Protein 4RSX (pdb70)

Organism: Pseudomonas syringae pv. tomato (strain ATCC BAA-871 / DC3000) (NCBI:txid223283)

Solvent-accessible surface area: 12749 Å² total; per-residue (Å²): 194,152,42,16,101,80,5,16,96,37,0,41,92,1,0,82,82,0,67,91,81,206,113,36,52,128,91,46,1,53,105,26,11,102,133,59,9,29,134,36,160,45,5,59,108,150,58,14,76,95,1,5,109,5,0,49,54,31,38,57,112,142,38,5,46,3,54,2,56,25,128,75,14,63,158,77,162,138,9,141,77,6,80,110,23,22,82,112,25,128,49,5,71,135,78,42,0,84,0,21,6,130,138,167,48,184,90,53,146,59,10,0,31,0,10,1,23,4,77,4,88,60,0,13,68,0,1,115,8,0,4,64,1,0,34,147,45,81,24,0,7,14,0,31,0,8,0,0,20,12,1,7,61,53,19,39,8,0,6,0,23,0,32,24,72,39,51,68,0,81,135,4,0,103,72,0,32,133,52,13,62,7,52,122,115,2,1,34,116,45,44,3,27,0,11,16,56,38,47,82,3,4,2,0,1,9,13,12,151,42,25,130,125,29,21,5,26,4,2,0,29,3,0,14,35,0,50,170,60,122,86,71,96,15,85,35,36,0,59,87,0,0,46,77,52,26,4,35,34,84,7,0,0,34,59,65,170

Sequence (257 aa):
KQAAQSTFNSFHEWAKQAEAMRNPSRMDIYKIYKQDAPHSHPMSDEQQEEFLHTLKALNGKNGIEVRTQDHDSVRNKKDRNLDKYIAESPDAKRFFYRIIPKHERREDKNQGRLTIGVQPQYATQLTRAMATLIGKESAITHGKVIGPACHGQMTDSAVLYINGDVAKAEKLGEKLKQMSGIPLDAFVEHTPLSMQSLSKGLSYAESILGDTRGHGMSRAEVISDALRMDGMPFLARLKLSLSANGYDPDNPALRNT

Nearest PDB structures (foldseek):
  4rsx-assembly1_A  TM=1.004E+00  e=9.692E-52  Pseudomonas syringae pv. tomato str. DC3000
  4rsw-assembly1_B  TM=9.414E-01  e=5.554E-31  Pseudomonas syringae pv. syringae
  9dk1-assembly1_B  TM=7.390E-01  e=5.941E-07  Streptomyces rochei
  9dk3-assembly1_B  TM=6.489E-01  e=3.187E-07  Streptomyces rochei
  9dk2-assembly1_B  TM=6.293E-01  e=2.901E-06  Streptomyces rochei

InterPro domains:
  IPR040871 HopA1 effector protein [PF17914] (210-376)

Radius of gyration: 18.52 Å; Cα contacts (8 Å, |Δi|>4): 468; chains: 1; bounding box: 45×54×36 Å

Structure (mmCIF, N/CA/C/O backbone):
data_4RSX
#
_entry.id   4RSX
#
_cell.length_a   79.769
_cell.length_b   79.769
_cell.length_c   96.472
_cell.angle_alpha   90.000
_cell.angle_beta   90.000
_cell.angle_gamma   120.000
#
_symmetry.space_group_name_H-M   'P 65'
#
loop_
_entity.id
_entity.type
_entity.pdbx_description
1 polymer 'Type III effector HopA1'
2 water water
#
loop_
_atom_site.group_PDB
_atom_site.id
_atom_site.type_symbol
_atom_site.label_atom_id
_atom_site.label_alt_id
_atom_site.label_comp_id
_atom_site.label_asym_id
_atom_site.label_entity_id
_atom_site.label_seq_id
_atom_site.pdbx_PDB_ins_code
_atom_site.Cartn_x
_atom_site.Cartn_y
_atom_site.Cartn_z
_atom_site.occupancy
_atom_site.B_iso_or_equiv
_atom_site.auth_seq_id
_atom_site.auth_comp_id
_atom_site.auth_asym_id
_atom_site.auth_atom_id
_atom_site.pdbx_PDB_model_num
ATOM 1 N N . LYS A 1 1 ? 6.969 70.529 1.977 1.00 24.69 123 LYS A N 1
ATOM 2 C CA . LYS A 1 1 ? 7.598 71.691 2.618 1.00 34.51 123 LYS A CA 1
ATOM 3 C C . LYS A 1 1 ? 7.777 71.504 4.127 1.00 32.73 123 LYS A C 1
ATOM 4 O O . LYS A 1 1 ? 8.909 71.470 4.632 1.00 29.61 123 LYS A O 1
ATOM 10 N N . GLN A 1 2 ? 6.663 71.393 4.845 1.00 24.17 124 GLN A N 1
ATOM 11 C CA . GLN A 1 2 ? 6.719 70.960 6.233 1.00 21.98 124 GLN A CA 1
ATOM 12 C C . GLN A 1 2 ? 7.335 69.552 6.285 1.00 22.85 124 GLN A C 1
ATOM 13 O O . GLN A 1 2 ? 8.187 69.260 7.136 1.00 21.73 124 GLN A O 1
ATOM 19 N N . ALA A 1 3 ? 6.928 68.701 5.344 1.00 19.11 125 ALA A N 1
ATOM 20 C CA . ALA A 1 3 ? 7.506 67.367 5.204 1.00 20.54 125 ALA A CA 1
ATOM 21 C C . ALA A 1 3 ? 9.031 67.455 5.023 1.00 19.83 125 ALA A C 1
ATOM 22 O O . ALA A 1 3 ? 9.795 66.774 5.714 1.00 15.53 125 ALA A O 1
ATOM 24 N N . ALA A 1 4 ? 9.453 68.334 4.119 1.00 18.52 126 ALA A N 1
ATOM 25 C CA . ALA A 1 4 ? 10.866 68.558 3.852 1.00 22.20 126 ALA A CA 1
ATOM 26 C C . ALA A 1 4 ? 11.637 68.971 5.114 1.00 20.92 126 ALA A C 1
ATOM 27 O O . ALA A 1 4 ? 12.761 68.494 5.348 1.00 17.77 126 ALA A O 1
ATOM 29 N N . GLN A 1 5 ? 11.033 69.845 5.925 1.00 25.98 127 GLN A N 1
ATOM 30 C CA . GLN A 1 5 ? 11.693 70.383 7.128 1.00 24.32 127 GLN A CA 1
ATOM 31 C C . GLN A 1 5 ? 11.991 69.305 8.160 1.00 19.30 127 GLN A C 1
ATOM 32 O O . GLN A 1 5 ? 13.095 69.224 8.690 1.00 21.79 127 GLN A O 1
ATOM 38 N N . SER A 1 6 ? 10.996 68.479 8.449 1.00 17.28 128 SER A N 1
ATOM 39 C CA . SER A 1 6 ? 11.161 67.408 9.417 1.00 17.09 128 SER A CA 1
ATOM 40 C C . SER A 1 6 ? 12.226 66.422 8.926 1.00 18.46 128 SER A C 1
ATOM 41 O O . SER A 1 6 ? 13.078 65.957 9.688 1.00 20.48 128 SER A O 1
ATOM 44 N N . THR A 1 7 ? 12.181 66.126 7.635 1.00 17.73 129 THR A N 1
ATOM 45 C CA . THR A 1 7 ? 13.134 65.211 7.025 1.00 20.60 129 THR A CA 1
ATOM 46 C C . THR A 1 7 ? 14.572 65.756 7.074 1.00 17.27 129 THR A C 1
ATOM 47 O O . THR A 1 7 ? 15.498 65.043 7.437 1.00 14.61 129 THR A O 1
ATOM 51 N N . PHE A 1 8 ? 14.754 67.020 6.709 1.00 15.59 130 PHE A N 1
ATOM 52 C CA . PHE A 1 8 ? 16.079 67.597 6.750 1.00 13.85 130 PHE A CA 1
ATOM 53 C C . PHE A 1 8 ? 16.616 67.648 8.179 1.00 16.13 130 PHE A C 1
ATOM 54 O O . PHE A 1 8 ? 17.808 67.375 8.416 1.00 15.57 130 PHE A O 1
ATOM 62 N N . ASN A 1 9 ? 15.758 68.013 9.129 1.00 14.35 131 ASN A N 1
ATOM 63 C CA . ASN A 1 9 ? 16.187 68.100 10.530 1.00 18.10 131 ASN A CA 1
ATOM 64 C C . ASN A 1 9 ? 16.691 66.775 11.116 1.00 17.23 131 ASN A C 1
ATOM 65 O O . ASN A 1 9 ? 17.603 66.773 11.946 1.00 17.99 131 ASN A O 1
ATOM 70 N N . SER A 1 10 ? 16.106 65.649 10.710 1.00 16.55 132 SER A N 1
ATOM 71 C CA . SER A 1 10 ? 16.604 64.349 11.207 1.00 20.31 132 SER A CA 1
ATOM 72 C C . SER A 1 10 ? 17.929 64.003 10.525 1.00 17.33 132 SER A C 1
ATOM 73 O O . SER A 1 10 ? 18.805 63.388 11.124 1.00 20.25 132 SER A O 1
ATOM 76 N N . PHE A 1 11 ? 18.065 64.411 9.267 1.00 13.53 133 PHE A N 1
ATOM 77 C CA . PHE A 1 11 ? 19.323 64.287 8.540 1.00 12.80 133 PHE A CA 1
ATOM 78 C C . PHE A 1 11 ? 20.399 65.153 9.191 1.00 14.17 133 PHE A C 1
ATOM 79 O O . PHE A 1 11 ? 21.533 64.708 9.401 1.00 14.82 133 PHE A O 1
ATOM 87 N N . HIS A 1 12 ? 20.047 66.390 9.520 1.00 13.32 134 HIS A N 1
ATOM 88 C CA . HIS A 1 12 ? 21.007 67.289 10.155 1.00 17.69 134 HIS A CA 1
ATOM 89 C C . HIS A 1 12 ? 21.474 66.781 11.530 1.00 16.10 134 HIS A C 1
ATOM 90 O O . HIS A 1 12 ? 22.664 66.830 11.847 1.00 15.69 134 HIS A O 1
ATOM 97 N N . GLU A 1 13 ? 20.543 66.284 12.339 1.00 16.53 135 GLU A N 1
ATOM 98 C CA . GLU A 1 13 ? 20.906 65.673 13.628 1.00 18.94 135 GLU A CA 1
ATOM 99 C C . GLU A 1 13 ? 21.934 64.539 13.481 1.00 22.18 135 GLU A C 1
ATOM 100 O O . GLU A 1 13 ? 22.951 64.504 14.188 1.00 18.56 135 GLU A O 1
ATOM 106 N N . TRP A 1 14 ? 21.644 63.617 12.557 1.00 15.95 136 TRP A N 1
ATOM 107 C CA . TRP A 1 14 ? 22.534 62.512 12.205 1.00 14.06 136 TRP A CA 1
ATOM 108 C C . TRP A 1 14 ? 23.927 63.070 11.908 1.00 16.48 136 TRP A C 1
ATOM 109 O O . TRP A 1 14 ? 24.942 62.585 12.438 1.00 14.22 136 TRP A O 1
ATOM 120 N N . ALA A 1 15 ? 23.948 64.097 11.057 1.00 13.58 137 ALA A N 1
ATOM 121 C CA . ALA A 1 15 ? 25.176 64.737 10.614 1.00 12.63 137 ALA A CA 1
ATOM 122 C C . ALA A 1 15 ? 25.942 65.369 11.783 1.00 15.07 137 ALA A C 1
ATOM 123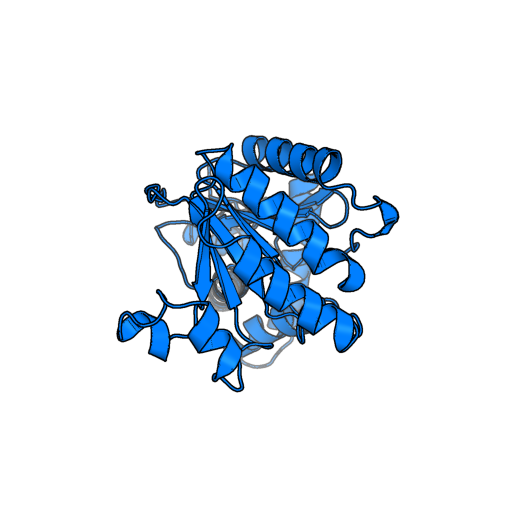 O O . ALA A 1 15 ? 27.175 65.333 11.803 1.00 13.79 137 ALA A O 1
ATOM 125 N N . LYS A 1 16 ? 25.222 65.944 12.746 1.00 14.96 138 LYS A N 1
ATOM 126 C CA . LYS A 1 16 ? 25.874 66.543 13.921 1.00 21.57 138 LYS A CA 1
ATOM 127 C C . LYS A 1 16 ? 26.523 65.479 14.799 1.00 18.77 138 LYS A C 1
ATOM 128 O O . LYS A 1 16 ? 27.627 65.673 15.315 1.00 20.96 138 LYS A O 1
ATOM 134 N N . GLN A 1 17 ? 25.849 64.344 14.950 1.00 21.06 139 GLN A N 1
ATOM 135 C CA . GLN A 1 17 ? 26.440 63.228 15.690 1.00 24.79 139 GLN A CA 1
ATOM 136 C C . GLN A 1 17 ? 27.682 62.692 14.979 1.00 23.06 139 GLN A C 1
ATOM 137 O O . GLN A 1 17 ? 28.650 62.310 15.633 1.00 23.91 139 GLN A O 1
ATOM 143 N N . ALA A 1 18 ? 27.660 62.664 13.644 1.00 22.22 140 ALA A N 1
ATOM 144 C CA . ALA A 1 18 ? 28.851 62.257 12.896 1.00 24.98 140 ALA A CA 1
ATOM 145 C C . ALA A 1 18 ? 29.955 63.272 13.127 1.00 23.70 140 ALA A C 1
ATOM 146 O O . ALA A 1 18 ? 31.124 62.916 13.284 1.00 28.44 140 ALA A O 1
ATOM 148 N N . GLU A 1 19 ? 29.572 64.544 13.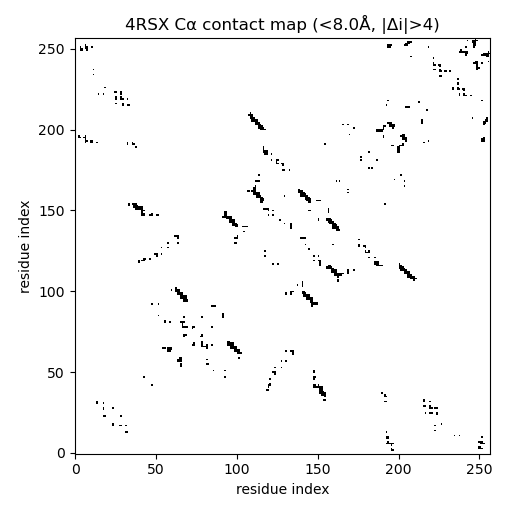133 1.00 20.34 141 GLU A N 1
ATOM 149 C CA . GLU A 1 19 ? 30.532 65.634 13.235 1.00 23.51 141 GLU A CA 1
ATOM 150 C C . GLU A 1 19 ? 31.188 65.639 14.606 1.00 24.99 141 GLU A C 1
ATOM 151 O O . GLU A 1 19 ? 32.314 66.096 14.753 1.00 24.75 141 GLU A O 1
ATOM 157 N N . ALA A 1 20 ? 30.484 65.119 15.607 1.00 20.68 142 ALA A N 1
ATOM 158 C CA . ALA A 1 20 ? 31.024 65.071 16.966 1.00 27.06 142 ALA A CA 1
ATOM 159 C C . ALA A 1 20 ? 32.090 63.984 17.134 1.00 25.15 142 ALA A C 1
ATOM 160 O O . ALA A 1 20 ? 32.836 63.990 18.110 1.00 27.88 142 ALA A O 1
ATOM 162 N N . MET A 1 21 ? 32.164 63.052 16.190 1.00 33.67 143 MET A N 1
ATOM 163 C CA . MET A 1 21 ? 33.146 61.973 16.282 1.00 36.65 143 MET A CA 1
ATOM 164 C C . MET A 1 21 ? 34.520 62.406 15.783 1.00 38.44 143 MET A C 1
ATOM 165 O O . MET A 1 21 ? 34.646 63.423 15.084 1.00 38.61 143 MET A O 1
ATOM 170 N N . ARG A 1 22 ? 35.542 61.625 16.141 1.00 40.21 144 ARG A N 1
ATOM 171 C CA . ARG A 1 22 ? 36.919 61.902 15.726 1.00 42.25 144 ARG A CA 1
ATOM 172 C C . ARG A 1 22 ? 37.295 61.122 14.466 1.00 39.97 144 ARG A C 1
ATOM 173 O O . ARG A 1 22 ? 37.322 59.883 14.472 1.00 35.28 144 ARG A O 1
ATOM 181 N N . ASN A 1 23 ? 37.589 61.867 13.399 1.00 43.33 145 ASN A N 1
ATOM 182 C CA . ASN A 1 23 ? 37.921 61.299 12.092 1.00 42.90 145 ASN A CA 1
ATOM 183 C C . ASN A 1 23 ? 37.011 60.145 11.661 1.00 40.52 145 ASN A C 1
ATOM 184 O O . ASN A 1 23 ? 37.494 59.058 11.357 1.00 41.66 145 ASN A O 1
ATOM 189 N N . PRO A 1 24 ? 35.687 60.386 11.623 1.00 35.54 146 PRO A N 1
ATOM 190 C CA . PRO A 1 24 ? 34.731 59.297 11.373 1.00 33.20 146 PRO A CA 1
ATOM 191 C C . PRO A 1 24 ? 34.824 58.734 9.949 1.00 28.69 146 PRO A C 1
ATOM 192 O O . PRO A 1 24 ? 34.979 59.494 8.994 1.00 27.29 146 PRO A O 1
ATOM 196 N N . SER A 1 25 ? 34.743 57.412 9.818 1.00 28.42 147 SER A N 1
ATOM 197 C CA . SER A 1 25 ? 34.739 56.774 8.505 1.00 28.44 147 SER A CA 1
ATOM 198 C C . SER A 1 25 ? 33.327 56.807 7.931 1.00 27.49 147 SER A C 1
ATOM 199 O O . SER A 1 25 ? 32.374 57.153 8.639 1.00 24.68 147 SER A O 1
ATOM 202 N N . ARG A 1 26 ? 33.185 56.433 6.662 1.00 24.14 148 ARG A N 1
ATOM 203 C CA . ARG A 1 26 ? 31.858 56.328 6.067 1.00 22.88 148 ARG A CA 1
ATOM 204 C C . ARG A 1 26 ? 31.041 55.288 6.823 1.00 23.26 148 ARG A C 1
ATOM 205 O O . ARG A 1 26 ? 29.842 55.484 7.060 1.00 18.86 148 ARG A O 1
ATOM 213 N N . MET A 1 27 ? 31.702 54.201 7.221 1.00 22.89 149 MET A N 1
ATOM 214 C CA . MET A 1 27 ? 31.066 53.141 8.004 1.00 26.91 149 MET A CA 1
ATOM 215 C C . MET A 1 27 ? 30.618 53.613 9.397 1.00 24.13 149 MET A C 1
ATOM 216 O O . MET A 1 27 ? 29.535 53.236 9.869 1.00 24.86 149 MET A O 1
ATOM 221 N N . ASP A 1 28 ? 31.439 54.436 10.048 1.00 24.14 150 ASP A N 1
ATOM 222 C CA . ASP A 1 28 ? 31.059 55.014 11.335 1.00 24.36 150 ASP A CA 1
ATOM 223 C C . ASP A 1 28 ? 29.757 55.788 11.175 1.00 25.58 150 ASP A C 1
ATOM 224 O O . ASP A 1 28 ? 28.788 55.569 11.914 1.00 24.24 150 ASP A O 1
ATOM 229 N N . ILE A 1 29 ? 29.747 56.685 10.191 1.00 17.38 151 ILE A N 1
ATOM 230 C CA . ILE A 1 29 ? 28.584 57.508 9.918 1.00 17.70 151 ILE A CA 1
ATOM 231 C C . ILE A 1 29 ? 27.380 56.618 9.657 1.00 18.91 151 ILE A C 1
ATOM 232 O O . ILE A 1 29 ? 26.295 56.863 10.180 1.00 18.14 151 ILE A O 1
ATOM 237 N N . TYR A 1 30 ? 27.598 55.552 8.893 1.00 23.67 152 TYR A N 1
ATOM 238 C CA . TYR A 1 30 ? 26.546 54.600 8.551 1.00 21.75 152 TYR A CA 1
ATOM 239 C C . TYR A 1 30 ? 25.981 53.834 9.768 1.00 23.92 152 TYR A C 1
ATOM 240 O O . TYR A 1 30 ? 24.768 53.555 9.834 1.00 22.14 152 TYR A O 1
ATOM 249 N N . LYS A 1 31 ? 26.848 53.486 10.721 1.00 22.51 153 LYS A N 1
ATOM 250 C CA . LYS A 1 31 ? 26.399 52.730 11.892 1.00 24.64 153 LYS A CA 1
ATOM 251 C C . LYS A 1 31 ? 25.407 53.513 12.749 1.00 22.69 153 LYS A C 1
ATOM 252 O O . LYS A 1 31 ? 24.544 52.915 13.385 1.00 25.52 153 LYS A O 1
ATOM 258 N N . ILE A 1 32 ? 25.522 54.842 12.752 1.00 17.36 154 ILE A N 1
ATOM 259 C CA . ILE A 1 32 ? 24.538 55.684 13.438 1.00 21.83 154 ILE A CA 1
ATOM 260 C C . ILE A 1 32 ? 23.129 55.483 12.863 1.00 18.05 154 ILE A C 1
ATOM 261 O O . ILE A 1 32 ? 22.155 55.401 13.612 1.00 17.74 154 ILE A O 1
ATOM 266 N N . TYR A 1 33 ? 23.033 55.406 11.537 1.00 19.54 155 TYR A N 1
ATOM 267 C CA . TYR A 1 33 ? 21.774 55.092 10.850 1.00 18.92 155 TYR A CA 1
ATOM 268 C C . TYR A 1 33 ? 21.277 53.688 11.193 1.00 21.21 155 TYR A C 1
ATOM 269 O O . TYR A 1 33 ? 20.076 53.487 11.388 1.00 17.92 155 TYR A O 1
ATOM 278 N N . LYS A 1 34 ? 22.190 52.715 11.210 1.00 22.62 156 LYS A N 1
ATOM 279 C CA . LYS A 1 34 ? 21.833 51.330 11.540 1.00 27.69 156 LYS A CA 1
ATOM 280 C C . LYS A 1 34 ? 21.378 51.205 12.990 1.00 30.78 156 LYS A C 1
ATOM 281 O O . LYS A 1 34 ? 20.401 50.517 13.280 1.00 32.48 156 LYS A O 1
ATOM 287 N N . GLN A 1 35 ? 22.094 51.885 13.889 1.00 32.79 157 GLN A N 1
ATOM 288 C CA . GLN A 1 35 ? 21.792 51.896 15.322 1.00 30.74 157 GLN A CA 1
ATOM 289 C C . GLN A 1 35 ? 20.414 52.471 15.635 1.00 30.28 157 GLN A C 1
ATOM 290 O O . GLN A 1 35 ? 19.880 52.224 16.712 1.00 34.98 157 GLN A O 1
ATOM 296 N N . ASP A 1 36 ? 19.840 53.229 14.701 1.00 24.85 158 ASP A N 1
ATOM 297 C CA . ASP A 1 36 ? 18.547 53.879 14.928 1.00 28.25 158 ASP A CA 1
ATOM 298 C C . ASP A 1 36 ? 17.358 53.013 14.473 1.00 30.60 158 ASP A C 1
ATOM 299 O O . ASP A 1 36 ? 16.216 53.456 14.485 1.00 32.12 158 ASP A O 1
ATOM 304 N N . ALA A 1 37 ? 17.617 51.765 14.096 1.00 31.84 159 ALA A N 1
ATOM 305 C CA . ALA A 1 37 ? 16.524 50.864 13.722 1.00 29.57 159 ALA A CA 1
ATOM 306 C C . ALA A 1 37 ? 15.546 50.697 14.884 1.00 29.24 159 ALA A C 1
ATOM 307 O O . ALA A 1 37 ? 15.941 50.790 16.047 1.00 28.67 159 ALA A O 1
ATOM 309 N N . PRO A 1 38 ? 14.263 50.453 14.572 1.00 30.55 160 PRO A N 1
ATOM 310 C CA . PRO A 1 38 ? 13.316 50.038 15.619 1.00 31.43 160 PRO A CA 1
ATOM 311 C C . PRO A 1 38 ? 13.770 48.697 16.203 1.00 30.06 160 PRO A C 1
ATOM 312 O O . PRO A 1 38 ? 14.541 47.975 15.551 1.00 32.61 160 PRO A O 1
ATOM 316 N N . HIS A 1 39 ? 13.327 48.352 17.404 1.00 45.91 161 HIS A N 1
ATOM 317 C CA . HIS A 1 39 ? 13.846 47.127 18.013 1.00 52.26 161 HIS A CA 1
ATOM 318 C C . HIS A 1 39 ? 12.794 46.203 18.623 1.00 51.83 161 HIS A C 1
ATOM 319 O O . HIS A 1 39 ? 12.953 45.746 19.755 1.00 55.89 161 HIS A O 1
ATOM 326 N N . SER A 1 40 ? 11.739 45.916 17.856 1.00 42.75 162 SER A N 1
ATOM 327 C CA . SER A 1 40 ? 10.681 44.994 18.283 1.00 40.45 162 SER A CA 1
ATOM 328 C C . SER A 1 40 ? 11.224 43.606 18.613 1.00 41.15 162 SER A C 1
ATOM 329 O O . SER A 1 40 ? 12.203 43.142 18.013 1.00 40.11 162 SER A O 1
ATOM 332 N N . HIS A 1 41 ? 10.588 42.945 19.571 1.00 34.09 163 HIS A N 1
ATOM 333 C CA . HIS A 1 41 ? 10.900 41.550 19.846 1.00 29.81 163 HIS A CA 1
ATOM 334 C C . HIS A 1 41 ? 10.321 40.759 18.679 1.00 23.96 163 HIS A C 1
ATOM 335 O O . HIS A 1 41 ? 9.272 41.116 18.153 1.00 25.18 163 HIS A O 1
ATOM 342 N N . PRO A 1 42 ? 11.018 39.701 18.245 1.00 30.00 164 PRO A N 1
ATOM 343 C CA . PRO A 1 42 ? 10.550 38.986 17.051 1.00 23.32 164 PRO A CA 1
ATOM 344 C C . PRO A 1 42 ? 9.176 38.367 17.247 1.00 23.33 164 PRO A C 1
ATOM 345 O O . PRO A 1 42 ? 8.745 38.148 18.392 1.00 23.56 164 PRO A O 1
ATOM 349 N N . MET A 1 43 ? 8.495 38.100 16.138 1.00 14.07 165 MET A N 1
ATOM 350 C CA . MET A 1 43 ? 7.297 37.277 16.162 1.00 14.28 165 MET A CA 1
ATOM 351 C C . MET A 1 43 ? 7.672 35.872 16.660 1.00 17.00 165 MET A C 1
ATOM 352 O O . MET A 1 43 ? 8.846 35.485 16.652 1.00 15.61 165 MET A O 1
ATOM 357 N N . SER A 1 44 ? 6.676 35.112 17.100 1.00 17.81 166 SER A N 1
ATOM 358 C CA . SER A 1 44 ? 6.918 33.806 17.713 1.00 17.93 166 SER A CA 1
ATOM 359 C C . SER A 1 44 ? 7.449 32.783 16.701 1.00 22.68 166 SER A C 1
ATOM 360 O O . SER A 1 44 ? 7.465 33.048 15.490 1.00 21.10 166 SER A O 1
ATOM 363 N N . ASP A 1 45 ? 7.880 31.619 17.191 1.00 22.15 167 ASP A N 1
ATOM 364 C CA . ASP A 1 45 ? 8.330 30.535 16.306 1.00 24.38 167 ASP A CA 1
ATOM 365 C C . ASP A 1 45 ? 7.265 30.097 15.295 1.00 25.55 167 ASP A C 1
ATOM 366 O O . ASP A 1 45 ? 7.557 29.929 14.104 1.00 27.24 167 ASP A O 1
ATOM 371 N N . GLU A 1 46 ? 6.037 29.908 15.771 1.00 19.17 168 GLU A N 1
ATOM 372 C CA . GLU A 1 46 ? 4.935 29.527 14.901 1.00 19.35 168 GLU A CA 1
ATOM 373 C C . GLU A 1 46 ? 4.636 30.620 13.893 1.00 19.20 168 GLU A C 1
ATOM 374 O O . GLU A 1 46 ? 4.294 30.338 12.745 1.00 21.53 168 GLU A O 1
ATOM 380 N N . GLN A 1 47 ? 4.725 31.870 14.338 1.00 19.04 169 GLN A N 1
ATOM 381 C CA . GLN A 1 47 ? 4.469 32.994 13.447 1.00 19.56 169 GLN A CA 1
ATOM 382 C C . GLN A 1 47 ? 5.505 33.042 12.315 1.00 16.68 169 GLN A C 1
ATOM 383 O O . GLN A 1 47 ? 5.143 33.250 11.155 1.00 18.55 169 GLN A O 1
ATOM 389 N N . GLN A 1 48 ? 6.770 32.791 12.649 1.00 13.48 170 GLN A N 1
ATOM 390 C CA . GLN A 1 48 ? 7.844 32.682 11.648 1.00 14.91 170 GLN A CA 1
ATOM 391 C C . GLN A 1 48 ? 7.574 31.576 10.630 1.00 17.53 170 GLN A C 1
ATOM 392 O O . GLN A 1 48 ? 7.682 31.776 9.413 1.00 15.64 170 GLN A O 1
ATOM 398 N N . GLU A 1 49 ? 7.190 30.410 11.132 1.00 21.00 171 GLU A N 1
ATOM 399 C CA . GLU A 1 49 ? 6.872 29.295 10.256 1.00 21.85 171 GLU A CA 1
ATOM 400 C C . GLU A 1 49 ? 5.688 29.600 9.340 1.00 19.32 171 GLU A C 1
ATOM 401 O O . GLU A 1 49 ? 5.706 29.246 8.165 1.00 23.30 171 GLU A O 1
ATOM 407 N N . GLU A 1 50 ? 4.665 30.256 9.877 1.00 20.43 172 GLU A N 1
ATOM 408 C CA . GLU A 1 50 ? 3.517 30.694 9.080 1.00 22.81 172 GLU A CA 1
ATOM 409 C C . GLU A 1 50 ? 3.992 31.654 7.976 1.00 21.65 172 GLU A C 1
ATOM 410 O O . GLU A 1 50 ? 3.495 31.631 6.842 1.00 20.62 172 GLU A O 1
ATOM 416 N N . PHE A 1 51 ? 4.975 32.482 8.314 1.00 16.06 173 PHE A N 1
ATOM 417 C CA . PHE A 1 51 ? 5.532 33.429 7.357 1.00 17.74 173 PHE A CA 1
ATOM 418 C C . PHE A 1 51 ? 6.173 32.690 6.174 1.00 19.10 173 PHE A C 1
ATOM 419 O O . PHE A 1 51 ? 5.848 32.951 5.012 1.00 18.41 173 PHE A O 1
ATOM 427 N N . LEU A 1 52 ? 7.075 31.756 6.468 1.00 20.71 174 LEU A N 1
ATOM 428 C CA . LEU A 1 52 ? 7.710 30.967 5.408 1.00 19.10 174 LEU A CA 1
ATOM 429 C C . LEU A 1 52 ? 6.682 30.208 4.578 1.00 19.45 174 LEU A C 1
ATOM 430 O O . LEU A 1 52 ? 6.776 30.158 3.351 1.00 16.42 174 LEU A O 1
ATOM 435 N N . HIS A 1 53 ? 5.682 29.631 5.237 1.00 25.48 175 HIS A N 1
ATOM 436 C CA . HIS A 1 53 ? 4.671 28.882 4.494 1.00 29.51 175 HIS A CA 1
ATOM 437 C C . HIS A 1 53 ? 3.844 29.777 3.576 1.00 23.94 175 HIS A C 1
ATOM 438 O O . HIS A 1 53 ? 3.353 29.328 2.538 1.00 26.53 175 HIS A O 1
ATOM 445 N N . THR A 1 54 ? 3.711 31.045 3.946 1.00 18.04 176 THR A N 1
ATOM 446 C CA . THR A 1 54 ? 2.939 31.986 3.142 1.00 21.70 176 THR A CA 1
ATOM 447 C C . THR A 1 54 ? 3.731 32.382 1.911 1.00 20.20 176 THR A C 1
ATOM 448 O O . THR A 1 54 ? 3.171 32.491 0.822 1.00 21.08 176 THR A O 1
ATOM 452 N N . LEU A 1 55 ? 5.032 32.607 2.101 1.00 17.89 177 LEU A N 1
ATOM 453 C CA . LEU A 1 55 ? 5.938 32.870 0.985 1.00 23.07 177 LEU A CA 1
ATOM 454 C C . LEU A 1 55 ? 5.773 31.779 -0.079 1.00 24.26 177 LEU A C 1
ATOM 455 O O . LEU A 1 55 ? 5.539 32.082 -1.252 1.00 20.26 177 LEU A O 1
ATOM 460 N N . LYS A 1 56 ? 5.847 30.515 0.344 1.00 20.22 178 LYS A N 1
ATOM 461 C CA . LYS A 1 56 ? 5.714 29.390 -0.585 1.00 20.83 178 LYS A CA 1
ATOM 462 C C . LYS A 1 56 ? 4.333 29.342 -1.221 1.00 21.48 178 LYS A C 1
ATOM 463 O O . LYS A 1 56 ? 4.199 29.019 -2.399 1.00 23.43 178 LYS A O 1
ATOM 469 N N . ALA A 1 57 ? 3.307 29.674 -0.441 1.00 23.15 179 ALA A N 1
ATOM 470 C CA . ALA A 1 57 ? 1.937 29.730 -0.954 1.00 23.11 179 ALA A CA 1
ATOM 471 C C . ALA A 1 57 ? 1.731 30.879 -1.949 1.00 27.00 179 ALA A C 1
ATOM 472 O O . ALA A 1 57 ? 0.896 30.789 -2.856 1.00 25.88 179 ALA A O 1
ATOM 474 N N . LEU A 1 58 ? 2.479 31.965 -1.769 1.00 22.23 180 LEU A N 1
ATOM 475 C CA . LEU A 1 58 ? 2.334 33.141 -2.629 1.00 25.45 180 LEU A CA 1
ATOM 476 C C . LEU A 1 58 ? 3.082 32.941 -3.949 1.00 22.76 180 LEU A C 1
ATOM 477 O O . LEU A 1 58 ? 2.625 33.359 -5.021 1.00 22.53 180 LEU A O 1
ATOM 482 N N . ASN A 1 59 ? 4.236 32.294 -3.841 1.00 18.67 181 ASN A N 1
ATOM 483 C CA . ASN A 1 59 ? 5.109 32.011 -4.967 1.00 19.41 181 ASN A CA 1
ATOM 484 C C . ASN A 1 59 ? 4.423 31.244 -6.101 1.00 25.64 181 ASN A C 1
ATOM 485 O O . ASN A 1 59 ? 3.934 30.127 -5.904 1.00 22.93 181 ASN A O 1
ATOM 490 N N . GLY A 1 60 ? 4.388 31.840 -7.288 1.00 25.62 182 GLY A N 1
ATOM 491 C CA . GLY A 1 60 ? 3.869 31.148 -8.454 1.00 24.26 182 GLY A CA 1
ATOM 492 C C . GLY A 1 60 ? 2.380 31.335 -8.645 1.00 29.42 182 GLY A C 1
ATOM 493 O O . GLY A 1 60 ? 1.797 30.792 -9.581 1.00 31.85 182 GLY A O 1
ATOM 494 N N . LYS A 1 61 ? 1.752 32.100 -7.760 1.00 30.81 183 LYS A N 1
ATOM 495 C CA . LYS A 1 61 ? 0.321 32.347 -7.889 1.00 34.01 183 LYS A CA 1
ATOM 496 C C . LYS A 1 61 ? 0.040 33.818 -8.232 1.00 36.03 183 LYS A C 1
ATOM 497 O O . LYS A 1 61 ? 0.804 34.713 -7.843 1.00 28.45 183 LYS A O 1
ATOM 503 N N . ASN A 1 62 ? -1.038 34.047 -8.981 1.00 32.54 184 ASN A N 1
ATOM 504 C CA . ASN A 1 62 ? -1.521 35.390 -9.286 1.00 30.06 184 ASN A CA 1
ATOM 505 C C . ASN A 1 62 ? -0.482 36.362 -9.831 1.00 27.16 184 ASN A C 1
ATOM 506 O O . ASN A 1 62 ? -0.454 37.525 -9.432 1.00 32.28 184 ASN A O 1
ATOM 511 N N . GLY A 1 63 ? 0.376 35.875 -10.722 1.00 27.37 185 GLY A N 1
ATOM 512 C CA . GLY A 1 63 ? 1.353 36.721 -11.392 1.00 29.11 185 GLY A CA 1
ATOM 513 C C . GLY A 1 63 ? 2.556 37.091 -10.543 1.00 27.04 185 GLY A C 1
ATOM 514 O O . GLY A 1 63 ? 3.373 37.921 -10.950 1.00 27.35 185 GLY A O 1
ATOM 515 N N . ILE A 1 64 ? 2.676 36.463 -9.375 1.00 26.91 186 ILE A N 1
ATOM 516 C CA . ILE A 1 64 ? 3.754 36.755 -8.432 1.00 20.50 186 ILE A CA 1
ATOM 517 C C . ILE A 1 64 ? 4.728 35.584 -8.286 1.00 23.01 186 ILE A C 1
ATOM 518 O O . ILE A 1 64 ? 4.319 34.420 -8.334 1.00 23.47 186 ILE A O 1
ATOM 523 N N . GLU A 1 65 ? 6.013 35.901 -8.112 1.00 20.23 187 GLU A N 1
ATOM 524 C CA . GLU A 1 65 ? 7.026 34.933 -7.679 1.00 17.92 187 GLU A CA 1
ATOM 525 C C . GLU A 1 65 ? 7.792 35.446 -6.456 1.00 21.58 187 GLU A C 1
ATOM 526 O O . GLU A 1 65 ? 7.958 36.661 -6.276 1.00 16.84 187 GLU A O 1
ATOM 532 N N . VAL A 1 66 ? 8.237 34.521 -5.606 1.00 17.81 188 VAL A N 1
ATOM 533 C CA . VAL A 1 66 ? 9.083 34.877 -4.470 1.00 20.79 188 VAL A CA 1
ATOM 534 C C . VAL A 1 66 ? 10.439 34.195 -4.613 1.00 19.98 188 VAL A C 1
ATOM 535 O O . VAL A 1 66 ? 10.519 32.984 -4.854 1.00 21.95 188 VAL A O 1
ATOM 539 N N . ARG A 1 67 ? 11.506 34.967 -4.460 1.00 18.49 189 ARG A N 1
ATOM 540 C CA . ARG A 1 67 ? 12.842 34.416 -4.582 1.00 18.82 189 ARG A CA 1
ATOM 541 C C . ARG A 1 67 ? 13.687 34.865 -3.408 1.00 21.07 189 ARG A C 1
ATOM 542 O O . ARG A 1 67 ? 13.558 36.003 -2.951 1.00 17.15 189 ARG A O 1
ATOM 550 N N . THR A 1 68 ? 14.551 33.980 -2.918 1.00 21.16 190 THR A N 1
ATOM 551 C CA . THR A 1 68 ? 15.538 34.387 -1.925 1.00 21.68 190 THR A CA 1
ATOM 552 C C . THR A 1 68 ? 16.486 35.391 -2.555 1.00 20.02 190 THR A C 1
ATOM 553 O O . THR A 1 68 ? 16.705 35.359 -3.771 1.00 18.74 190 THR A O 1
ATOM 557 N N . GLN A 1 69 ? 17.027 36.289 -1.734 1.00 23.43 191 GLN A N 1
ATOM 558 C CA . GLN A 1 69 ? 18.045 37.226 -2.199 1.00 29.16 191 GLN A CA 1
ATOM 559 C C . GLN A 1 69 ? 19.444 36.816 -1.745 1.00 32.14 191 GLN A C 1
ATOM 560 O O . GLN A 1 69 ? 20.402 37.567 -1.921 1.00 36.21 191 GLN A O 1
ATOM 566 N N . ASP A 1 70 ? 19.543 35.637 -1.139 1.00 30.90 192 ASP A N 1
ATOM 567 C CA . ASP A 1 70 ? 20.825 35.031 -0.776 1.00 34.99 192 ASP A CA 1
ATOM 568 C C . ASP A 1 70 ? 21.825 35.114 -1.947 1.00 35.83 192 ASP A C 1
ATOM 569 O O . ASP A 1 70 ? 21.524 34.640 -3.048 1.00 32.46 192 ASP A O 1
ATOM 574 N N . HIS A 1 71 ? 22.995 35.719 -1.720 1.00 34.99 193 HIS A N 1
ATOM 575 C CA . HIS A 1 71 ? 23.960 35.964 -2.807 1.00 34.99 193 HIS A CA 1
ATOM 576 C C . HIS A 1 71 ? 24.430 34.688 -3.505 1.00 37.88 193 HIS A C 1
ATOM 577 O O . HIS A 1 71 ? 24.494 34.635 -4.740 1.00 40.16 193 HIS A O 1
ATOM 584 N N . ASP A 1 72 ? 24.766 33.671 -2.712 1.00 39.62 194 ASP A N 1
ATOM 585 C CA . ASP A 1 72 ? 25.218 32.384 -3.241 1.00 35.72 194 ASP A CA 1
ATOM 586 C C . ASP A 1 72 ? 24.157 31.746 -4.143 1.00 36.85 194 ASP A C 1
ATOM 587 O O . ASP A 1 72 ? 24.473 31.273 -5.246 1.00 39.09 194 ASP A O 1
ATOM 592 N N . SER A 1 73 ? 22.907 31.738 -3.674 1.00 33.73 195 SER A N 1
ATOM 593 C CA . SER A 1 73 ? 21.786 31.208 -4.462 1.00 31.34 195 SER A CA 1
ATOM 594 C C . SER A 1 73 ? 21.618 31.988 -5.756 1.00 30.76 195 SER A C 1
ATOM 595 O O . SER A 1 73 ? 21.503 31.394 -6.831 1.00 32.72 195 SER A O 1
ATOM 598 N N . VAL A 1 74 ? 21.600 33.317 -5.643 1.00 28.99 196 VAL A N 1
ATOM 599 C CA . VAL A 1 74 ? 21.423 34.191 -6.803 1.00 32.16 196 VAL A CA 1
ATOM 600 C C . VAL A 1 74 ? 22.458 33.959 -7.902 1.00 28.97 196 VAL A C 1
ATOM 601 O O . VAL A 1 74 ? 22.092 33.663 -9.040 1.00 34.49 196 VAL A O 1
ATOM 605 N N . ARG A 1 75 ? 23.740 34.085 -7.573 1.00 31.14 197 ARG A N 1
ATOM 606 C CA . ARG A 1 75 ? 24.789 33.996 -8.599 1.00 31.07 197 ARG A CA 1
ATOM 607 C C . ARG A 1 75 ? 24.836 32.622 -9.268 1.00 33.03 197 ARG A C 1
ATOM 608 O O . ARG A 1 75 ? 25.248 32.500 -10.429 1.00 35.72 197 ARG A O 1
ATOM 616 N N . ASN A 1 76 ? 24.401 31.594 -8.541 1.00 39.21 198 ASN A N 1
ATOM 617 C CA . ASN A 1 76 ? 24.341 30.236 -9.082 1.00 40.34 198 ASN A CA 1
ATOM 618 C C . ASN A 1 76 ? 23.017 29.928 -9.781 1.00 42.12 198 ASN A C 1
ATOM 619 O O . ASN A 1 76 ? 22.785 28.788 -10.199 1.00 45.89 198 ASN A O 1
ATOM 624 N N . LYS A 1 77 ? 22.155 30.938 -9.889 1.00 41.84 199 LYS A N 1
ATOM 625 C CA . LYS A 1 77 ? 20.818 30.773 -10.466 1.00 50.59 199 LYS A CA 1
ATOM 626 C C . LYS A 1 77 ? 20.024 29.668 -9.762 1.00 47.86 199 LYS A C 1
ATOM 627 O O . LYS A 1 77 ? 19.276 28.922 -10.402 1.00 49.10 199 LYS A O 1
ATOM 633 N N . LYS A 1 78 ? 20.206 29.585 -8.443 1.00 47.34 200 LYS A N 1
ATOM 634 C CA . LYS A 1 78 ? 19.507 28.636 -7.581 1.00 45.78 200 LYS A CA 1
ATOM 635 C C . LYS A 1 78 ? 18.344 29.306 -6.849 1.00 42.39 200 LYS A C 1
ATOM 636 O O . LYS A 1 78 ? 17.589 28.648 -6.138 1.00 41.02 200 LYS A O 1
ATOM 642 N N . ASP A 1 79 ? 18.193 30.614 -7.024 1.00 41.22 201 ASP A N 1
ATOM 643 C CA . ASP A 1 79 ? 17.132 31.347 -6.328 1.00 43.03 201 ASP A CA 1
ATOM 644 C C . ASP A 1 79 ? 15.739 31.081 -6.926 1.00 41.10 201 ASP A C 1
ATOM 645 O O . ASP A 1 79 ? 14.755 31.723 -6.539 1.00 37.52 201 ASP A O 1
ATOM 650 N N . ARG A 1 80 ? 15.657 30.127 -7.855 1.00 53.46 202 ARG A N 1
ATOM 651 C CA . ARG A 1 80 ? 14.387 29.791 -8.501 1.00 53.09 202 ARG A CA 1
ATOM 652 C C . ARG A 1 80 ? 13.675 28.582 -7.872 1.00 51.54 202 ARG A C 1
ATOM 653 O O . ARG A 1 80 ? 12.707 28.074 -8.441 1.00 58.99 202 ARG A O 1
ATOM 661 N N . ASN A 1 81 ? 14.148 28.110 -6.719 1.00 34.85 203 ASN A N 1
ATOM 662 C CA . ASN A 1 81 ? 13.464 27.016 -6.019 1.00 33.26 203 ASN A CA 1
ATOM 663 C C . ASN A 1 81 ? 13.205 27.379 -4.561 1.00 26.88 203 ASN A C 1
ATOM 664 O O . ASN A 1 81 ? 13.961 27.003 -3.663 1.00 23.05 203 ASN A O 1
ATOM 669 N N . LEU A 1 82 ? 12.123 28.113 -4.338 1.00 40.32 204 LEU A N 1
ATOM 670 C CA . LEU A 1 82 ? 11.834 28.660 -3.021 1.00 37.62 204 LEU A CA 1
ATOM 671 C C . LEU A 1 82 ? 11.712 27.567 -1.961 1.00 34.53 204 LEU A C 1
ATOM 672 O O . LEU A 1 82 ? 12.338 27.652 -0.892 1.00 35.34 204 LEU A O 1
ATOM 677 N N . ASP A 1 83 ? 10.933 26.534 -2.274 1.00 28.09 205 ASP A N 1
ATOM 678 C CA . ASP A 1 83 ? 10.635 25.481 -1.299 1.00 32.81 205 ASP A CA 1
ATOM 679 C C . ASP A 1 83 ? 11.894 24.772 -0.812 1.00 29.42 205 ASP A C 1
ATOM 680 O O . ASP A 1 83 ? 12.015 24.455 0.370 1.00 33.85 205 ASP A O 1
ATOM 685 N N . LYS A 1 84 ? 12.840 24.552 -1.720 1.00 30.09 206 LYS A N 1
ATOM 686 C CA . LYS A 1 84 ? 14.096 23.887 -1.378 1.00 30.38 206 LYS A CA 1
ATOM 687 C C . LYS A 1 84 ? 14.989 24.754 -0.500 1.00 34.49 206 LYS A C 1
ATOM 688 O O . LYS A 1 84 ? 15.584 24.259 0.453 1.00 32.90 206 LYS A O 1
ATOM 694 N N . TYR A 1 85 ? 15.085 26.046 -0.820 1.00 38.55 207 TYR A N 1
ATOM 695 C CA . TYR A 1 85 ? 15.881 26.971 -0.003 1.00 33.12 207 TYR A CA 1
ATOM 696 C C . TYR A 1 85 ? 15.360 27.031 1.441 1.00 28.87 207 TYR A C 1
ATOM 697 O O . TYR A 1 85 ? 16.132 26.961 2.400 1.00 32.94 207 TYR A O 1
ATOM 706 N N . ILE A 1 86 ? 14.047 27.162 1.595 1.00 30.31 208 ILE A N 1
ATOM 707 C CA . ILE A 1 86 ? 13.451 27.260 2.928 1.00 32.53 208 ILE A CA 1
ATOM 708 C C . ILE A 1 86 ? 13.676 25.967 3.717 1.00 35.06 208 ILE A C 1
ATOM 709 O O . ILE A 1 86 ? 13.913 25.990 4.926 1.00 31.33 208 ILE A O 1
ATOM 714 N N . ALA A 1 87 ? 13.620 24.846 3.004 1.00 41.62 209 ALA A N 1
ATOM 715 C CA . ALA A 1 87 ? 13.780 23.523 3.598 1.00 43.70 209 ALA A CA 1
ATOM 716 C C . ALA A 1 87 ? 15.192 23.276 4.127 1.00 42.68 209 ALA A C 1
ATOM 717 O O . ALA A 1 87 ? 15.361 22.586 5.131 1.00 48.39 209 ALA A O 1
ATOM 719 N N . GLU A 1 88 ? 16.196 23.849 3.462 1.00 38.55 210 GLU A N 1
ATOM 720 C CA . GLU A 1 88 ? 17.591 23.477 3.712 1.00 37.70 210 GLU A CA 1
ATOM 721 C C . GLU A 1 88 ? 18.476 24.585 4.255 1.00 39.29 210 GLU A C 1
ATOM 722 O O . GLU A 1 88 ? 19.352 24.328 5.082 1.00 47.65 210 GLU A O 1
ATOM 728 N N . SER A 1 89 ? 18.290 25.806 3.771 1.00 33.58 211 SER A N 1
ATOM 729 C CA . SER A 1 89 ? 19.153 26.897 4.215 1.00 35.50 211 SER A CA 1
ATOM 730 C C . SER A 1 89 ? 18.954 27.169 5.696 1.00 35.80 211 SER A C 1
ATOM 731 O O . SER A 1 89 ? 17.817 27.273 6.163 1.00 36.69 211 SER A O 1
ATOM 734 N N . PRO A 1 90 ? 20.063 27.260 6.445 1.00 37.91 212 PRO A N 1
ATOM 735 C CA . PRO A 1 90 ? 20.018 27.640 7.862 1.00 36.04 212 PRO A CA 1
ATOM 736 C C . PRO A 1 90 ? 19.800 29.143 8.013 1.00 35.24 212 PRO A C 1
ATOM 737 O O . PRO A 1 90 ? 19.673 29.642 9.134 1.00 32.52 212 PRO A O 1
ATOM 741 N N . ASP A 1 91 ? 19.763 29.858 6.894 1.00 36.49 213 ASP A N 1
ATOM 742 C CA . ASP A 1 91 ? 19.526 31.299 6.928 1.00 35.15 213 ASP A CA 1
ATOM 743 C C . ASP A 1 91 ? 18.112 31.703 6.516 1.00 28.75 213 ASP A C 1
ATOM 744 O O . ASP A 1 91 ? 17.803 32.892 6.488 1.00 27.99 213 ASP A O 1
ATOM 749 N N . ALA A 1 92 ? 17.269 30.716 6.207 1.00 24.26 214 ALA A N 1
ATOM 750 C CA . ALA A 1 92 ? 15.935 30.949 5.648 1.00 23.57 214 ALA A CA 1
ATOM 751 C C . ALA A 1 92 ? 15.053 31.901 6.466 1.00 22.20 214 ALA A C 1
ATOM 752 O O . ALA A 1 92 ? 14.225 32.615 5.905 1.00 21.80 214 ALA A O 1
ATOM 754 N N . LYS A 1 93 ? 15.230 31.910 7.784 1.00 25.67 215 LYS A N 1
ATOM 755 C CA . LYS A 1 93 ? 14.457 32.793 8.651 1.00 26.46 215 LYS A CA 1
ATOM 756 C C . LYS A 1 93 ? 15.089 34.179 8.773 1.00 24.86 215 LYS A C 1
ATOM 757 O O . LYS A 1 93 ? 14.498 35.089 9.366 1.00 20.70 215 LYS A O 1
ATOM 763 N N . ARG A 1 94 ? 16.284 34.350 8.211 1.00 29.30 216 ARG A N 1
ATOM 764 C CA . ARG A 1 94 ? 17.066 35.564 8.475 1.00 29.40 216 ARG A CA 1
ATOM 765 C C . ARG A 1 94 ? 17.275 36.460 7.254 1.00 29.47 216 ARG A C 1
ATOM 766 O O . ARG A 1 94 ? 17.314 37.685 7.374 1.00 26.10 216 ARG A O 1
ATOM 774 N N . PHE A 1 95 ? 17.438 35.850 6.087 1.00 19.44 217 PHE A N 1
ATOM 775 C CA . PHE A 1 95 ? 17.813 36.607 4.902 1.00 19.73 217 PHE A CA 1
ATOM 776 C C . PHE A 1 95 ? 16.617 37.306 4.260 1.00 22.27 217 PHE A C 1
ATOM 777 O O . PHE A 1 95 ? 15.474 37.095 4.673 1.00 17.97 217 PHE A O 1
ATOM 785 N N . PHE A 1 96 ? 16.886 38.142 3.257 1.00 23.24 218 PHE A N 1
ATOM 786 C CA . PHE A 1 96 ? 15.822 38.836 2.528 1.00 21.51 218 PHE A CA 1
ATOM 787 C C . PHE A 1 96 ? 15.171 37.975 1.450 1.00 20.69 218 PHE A C 1
ATOM 788 O O . PHE A 1 96 ? 15.834 37.153 0.820 1.00 22.59 218 PHE A O 1
ATOM 796 N N . TYR A 1 97 ? 13.880 38.196 1.222 1.00 13.24 219 TYR A N 1
ATOM 797 C CA . TYR A 1 97 ? 13.191 37.620 0.075 1.00 13.30 219 TYR A CA 1
ATOM 798 C C . TYR A 1 97 ? 12.656 38.748 -0.802 1.00 13.04 219 TYR A C 1
ATOM 799 O O . TYR A 1 97 ? 12.214 39.784 -0.299 1.00 12.31 219 TYR A O 1
ATOM 808 N N . ARG A 1 98 ? 12.697 38.572 -2.113 1.00 16.82 220 ARG A N 1
ATOM 809 C CA . ARG A 1 98 ? 12.036 39.550 -2.959 1.00 18.59 220 ARG A CA 1
ATOM 810 C C . ARG A 1 98 ? 10.754 38.975 -3.496 1.00 18.41 220 ARG A C 1
ATOM 811 O O . ARG A 1 98 ? 10.633 37.762 -3.699 1.00 18.69 220 ARG A O 1
ATOM 819 N N . ILE A 1 99 ? 9.787 39.864 -3.673 1.00 13.87 221 ILE A N 1
ATOM 820 C CA . ILE A 1 99 ? 8.504 39.536 -4.254 1.00 13.58 221 ILE A CA 1
ATOM 821 C C . ILE A 1 99 ? 8.472 40.212 -5.611 1.00 14.91 221 ILE A C 1
ATOM 822 O O . ILE A 1 99 ? 8.532 41.440 -5.692 1.00 13.74 221 ILE A O 1
ATOM 827 N N . ILE A 1 100 ? 8.385 39.425 -6.677 1.00 17.55 222 ILE A N 1
ATOM 828 C CA . ILE A 1 100 ? 8.478 39.966 -8.028 1.00 19.18 222 ILE A CA 1
ATOM 829 C C . ILE A 1 100 ? 7.282 39.553 -8.879 1.00 21.00 222 ILE A C 1
ATOM 830 O O . ILE A 1 100 ? 6.701 38.479 -8.669 1.00 22.12 222 ILE A O 1
ATOM 835 N N . PRO A 1 101 ? 6.906 40.409 -9.845 1.00 17.38 223 PRO A N 1
ATOM 836 C CA . PRO A 1 101 ? 5.874 39.985 -10.799 1.00 19.40 223 PRO A CA 1
ATOM 837 C C . PRO A 1 101 ? 6.481 38.934 -11.707 1.00 22.19 223 PRO A C 1
ATOM 838 O O . PRO A 1 101 ? 7.702 38.982 -11.959 1.00 18.82 223 PRO A O 1
ATOM 842 N N . LYS A 1 102 ? 5.646 38.003 -12.167 1.00 26.86 224 LYS A N 1
ATOM 843 C CA . LYS A 1 102 ? 6.042 36.952 -13.102 1.00 29.41 224 LYS A CA 1
ATOM 844 C C . LYS A 1 102 ? 6.757 37.537 -14.323 1.00 25.72 224 LYS A C 1
ATOM 845 O O . LYS A 1 102 ? 7.803 37.039 -14.755 1.00 25.80 224 LYS A O 1
ATOM 851 N N . HIS A 1 103 ? 6.199 38.608 -14.873 1.00 23.69 225 HIS A N 1
ATOM 852 C CA . HIS A 1 103 ? 6.841 39.276 -15.995 1.00 22.89 225 HIS A CA 1
ATOM 853 C C . HIS A 1 103 ? 7.601 40.500 -15.509 1.00 18.58 225 HIS A C 1
ATOM 854 O O . HIS A 1 103 ? 7.007 41.495 -15.101 1.00 18.29 225 HIS A O 1
ATOM 861 N N . GLU A 1 104 ? 8.924 40.404 -15.567 1.00 19.92 226 GLU A N 1
ATOM 862 C CA . GLU A 1 104 ? 9.830 41.451 -15.099 1.00 25.04 226 GLU A CA 1
ATOM 863 C C . GLU A 1 104 ? 9.470 42.850 -15.609 1.00 22.42 226 GLU A C 1
ATOM 864 O O . GLU A 1 104 ? 9.139 43.022 -16.777 1.00 16.93 226 GLU A O 1
ATOM 870 N N . ARG A 1 105 ? 9.542 43.837 -14.719 1.00 18.67 227 ARG A N 1
ATOM 871 C CA . ARG A 1 105 ? 9.311 45.232 -15.081 1.00 17.02 227 ARG A CA 1
ATOM 872 C C . ARG A 1 105 ? 10.633 45.999 -15.033 1.00 14.74 227 ARG A C 1
ATOM 873 O O . ARG A 1 105 ? 11.360 45.908 -14.050 1.00 17.79 227 ARG A O 1
ATOM 881 N N . ARG A 1 106 ? 10.954 46.730 -16.101 1.00 22.74 228 ARG A N 1
ATOM 882 C CA . ARG A 1 106 ? 12.194 47.522 -16.156 1.00 24.00 228 ARG A CA 1
ATOM 883 C C . ARG A 1 106 ? 12.207 48.558 -15.030 1.00 23.00 228 ARG A C 1
ATOM 884 O O . ARG A 1 106 ? 11.166 49.159 -14.719 1.00 19.27 228 ARG A O 1
ATOM 892 N N . GLU A 1 107 ? 13.369 48.747 -14.403 1.00 18.41 229 GLU A N 1
ATOM 893 C CA . GLU A 1 107 ? 13.526 49.759 -13.346 1.00 20.43 229 GLU A CA 1
ATOM 894 C C . GLU A 1 107 ? 13.979 51.093 -13.929 1.00 19.10 229 GLU A C 1
ATOM 895 O O . GLU A 1 107 ? 14.907 51.124 -14.745 1.00 21.03 229 GLU A O 1
ATOM 901 N N . ASP A 1 108 ? 13.357 52.194 -13.508 1.00 16.02 230 ASP A N 1
ATOM 902 C CA . ASP A 1 108 ? 13.913 53.505 -13.838 1.00 15.71 230 ASP A CA 1
ATOM 903 C C . ASP A 1 108 ? 15.254 53.655 -13.125 1.00 17.28 230 ASP A C 1
ATOM 904 O O . ASP A 1 108 ? 15.472 53.055 -12.061 1.00 16.01 230 ASP A O 1
ATOM 909 N N . LYS A 1 109 ? 16.142 54.473 -13.681 1.00 10.48 231 LYS A N 1
ATOM 910 C CA . LYS A 1 109 ? 17.389 54.776 -13.002 1.00 15.24 231 LYS A CA 1
ATOM 911 C C . LYS A 1 109 ? 17.140 55.546 -11.708 1.00 14.52 231 LYS A C 1
ATOM 912 O O . LYS A 1 109 ? 17.935 55.477 -10.784 1.00 15.59 231 LYS A O 1
ATOM 918 N N . ASN A 1 110 ? 16.037 56.286 -11.654 1.00 16.31 232 ASN A N 1
ATOM 919 C CA . ASN A 1 110 ? 15.624 56.957 -10.426 1.00 18.49 232 ASN A CA 1
ATOM 920 C C . ASN A 1 110 ? 14.349 56.353 -9.864 1.00 15.96 232 ASN A C 1
ATOM 921 O O . ASN A 1 110 ? 13.287 56.476 -10.470 1.00 21.70 232 ASN A O 1
ATOM 926 N N . GLN A 1 111 ? 14.433 55.720 -8.704 1.00 14.91 233 GLN A N 1
ATOM 927 C CA . GLN A 1 111 ? 13.256 55.070 -8.151 1.00 15.74 233 GLN A CA 1
ATOM 928 C C . GLN A 1 111 ? 12.854 55.653 -6.819 1.00 14.31 233 GLN A C 1
ATOM 929 O O . GLN A 1 111 ? 13.693 56.173 -6.081 1.00 17.02 233 GLN A O 1
ATOM 935 N N . GLY A 1 112 ? 11.565 55.553 -6.509 1.00 16.58 234 GLY A N 1
ATOM 936 C CA . GLY A 1 112 ? 11.086 55.780 -5.155 1.00 17.60 234 GLY A CA 1
ATOM 937 C C . GLY A 1 112 ? 11.059 54.481 -4.352 1.00 16.57 234 GLY A C 1
ATOM 938 O O . GLY A 1 112 ? 10.808 53.406 -4.917 1.00 14.02 234 GLY A O 1
ATOM 939 N N . ARG A 1 113 ? 11.330 54.577 -3.047 1.00 16.87 235 ARG A N 1
ATOM 940 C CA . ARG A 1 113 ? 11.323 53.407 -2.170 1.00 17.15 235 ARG A CA 1
ATOM 941 C C . ARG A 1 113 ? 10.371 53.680 -1.021 1.00 13.55 235 ARG A C 1
ATOM 942 O O . ARG A 1 113 ? 10.554 54.639 -0.266 1.00 12.23 235 ARG A O 1
ATOM 950 N N . LEU A 1 114 ? 9.358 52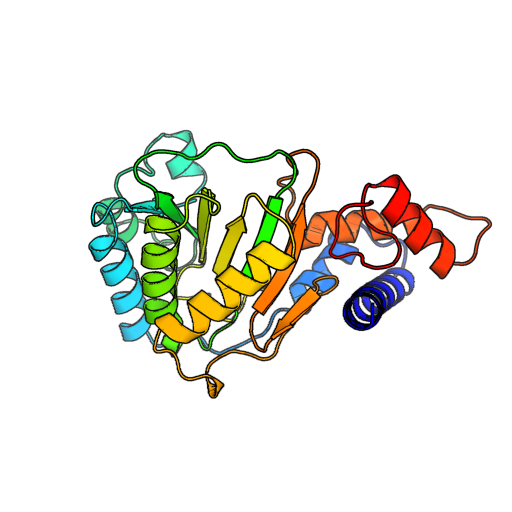.837 -0.885 1.00 11.21 236 LEU A N 1
ATOM 951 C CA . LEU A 1 114 ? 8.397 52.968 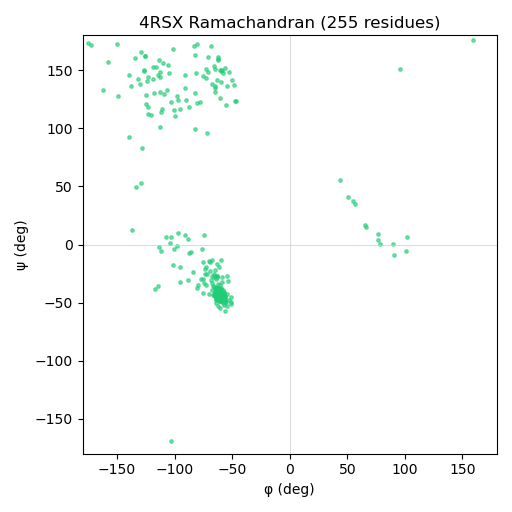0.199 1.00 11.14 236 LEU A CA 1
ATOM 952 C C . LEU A 1 114 ? 8.758 51.971 1.286 1.00 10.09 236 LEU A C 1
ATOM 953 O O . LEU A 1 114 ? 8.713 50.764 1.061 1.00 10.98 236 LEU A O 1
ATOM 958 N N . THR A 1 115 ? 9.131 52.459 2.465 1.00 12.05 237 THR A N 1
ATOM 959 C CA . THR A 1 115 ? 9.475 51.548 3.564 1.00 12.13 237 THR A CA 1
ATOM 960 C C . THR A 1 115 ? 8.286 51.387 4.494 1.00 13.40 237 THR A C 1
ATOM 961 O O . THR A 1 115 ? 7.703 52.376 4.960 1.00 14.73 237 THR A O 1
ATOM 965 N N . ILE A 1 116 ? 7.910 50.145 4.758 1.00 12.77 238 ILE A N 1
ATOM 966 C CA . ILE A 1 116 ? 6.733 49.887 5.579 1.00 14.69 238 ILE A CA 1
ATOM 967 C C . ILE A 1 116 ? 7.096 49.243 6.924 1.00 16.75 238 ILE A C 1
ATOM 968 O O . ILE A 1 116 ? 7.853 48.264 6.972 1.00 14.09 238 ILE A O 1
ATOM 973 N N . GLY A 1 117 ? 6.550 49.793 8.010 1.00 10.29 239 GLY A N 1
ATOM 974 C CA . GLY A 1 117 ? 6.847 49.306 9.344 1.00 6.07 239 GLY A CA 1
ATOM 975 C C . GLY A 1 117 ? 5.594 48.847 10.059 1.00 10.94 239 GLY A C 1
ATOM 976 O O . GLY A 1 117 ? 4.726 49.661 10.371 1.00 9.72 239 GLY A O 1
ATOM 977 N N . VAL A 1 118 ? 5.483 47.539 10.286 1.00 12.80 240 VAL A N 1
ATOM 978 C CA . VAL A 1 118 ? 4.384 46.987 11.084 1.00 13.41 240 VAL A CA 1
ATOM 979 C C . VAL A 1 118 ? 4.936 46.137 12.213 1.00 14.59 240 VAL A C 1
ATOM 980 O O . VAL A 1 118 ? 6.104 45.717 12.182 1.00 11.05 240 VAL A O 1
ATOM 984 N N . GLN A 1 119 ? 4.100 45.888 13.216 1.00 16.15 241 GLN A N 1
ATOM 985 C CA . GLN A 1 119 ? 4.474 44.967 14.272 1.00 14.33 241 GLN A CA 1
ATOM 986 C C . GLN A 1 119 ? 4.602 43.579 13.648 1.00 12.37 241 GLN A C 1
ATOM 987 O O . GLN A 1 119 ? 3.778 43.188 12.821 1.00 12.87 241 GLN A O 1
ATOM 993 N N . PRO A 1 120 ? 5.666 42.850 14.024 1.00 16.34 242 PRO A N 1
ATOM 994 C CA . PRO A 1 120 ? 6.124 41.593 13.411 1.00 15.11 242 PRO A CA 1
ATOM 995 C C . PRO A 1 120 ? 5.021 40.552 13.354 1.00 15.53 242 PRO A C 1
ATOM 996 O O . PRO A 1 120 ? 5.025 39.690 12.471 1.00 14.95 242 PRO A O 1
ATOM 1000 N N . GLN A 1 121 ? 4.077 40.641 14.286 1.00 12.76 243 GLN A N 1
ATOM 1001 C CA . GLN A 1 121 ? 2.904 39.769 14.290 1.00 13.20 243 GLN A CA 1
ATOM 1002 C C . GLN A 1 121 ? 2.041 39.991 13.050 1.00 12.58 243 GLN A C 1
ATOM 1003 O O . GLN A 1 121 ? 1.195 39.157 12.716 1.00 12.60 243 GLN A O 1
ATOM 1009 N N . TYR A 1 122 ? 2.244 41.117 12.366 1.00 14.19 244 TYR A N 1
ATOM 1010 C CA . TYR A 1 122 ? 1.484 41.391 11.147 1.00 10.94 244 TYR A CA 1
ATOM 1011 C C . TYR A 1 122 ? 2.302 41.271 9.869 1.00 11.55 244 TYR A C 1
ATOM 1012 O O . TYR A 1 122 ? 1.807 41.590 8.795 1.00 12.42 244 TYR A O 1
ATOM 1021 N N . ALA A 1 123 ? 3.546 40.810 9.975 1.00 10.75 245 ALA A N 1
ATOM 1022 C CA . ALA A 1 123 ? 4.413 40.723 8.792 1.00 11.10 245 ALA A CA 1
ATOM 1023 C C . ALA A 1 123 ? 3.806 39.891 7.666 1.00 13.44 245 ALA A C 1
ATOM 1024 O O . ALA A 1 123 ? 3.832 40.297 6.497 1.00 15.17 245 ALA A O 1
ATOM 1026 N N . THR A 1 124 ? 3.241 38.740 8.018 1.00 12.67 246 THR A N 1
ATOM 1027 C CA . THR A 1 124 ? 2.650 37.844 7.035 1.00 11.57 246 THR A CA 1
ATOM 1028 C C . THR A 1 124 ? 1.511 38.530 6.284 1.00 12.16 246 THR A C 1
ATOM 1029 O O . THR A 1 124 ? 1.449 38.490 5.051 1.00 15.21 246 THR A O 1
ATOM 1033 N N . GLN A 1 125 ? 0.612 39.158 7.029 1.00 18.04 247 GLN A N 1
ATOM 1034 C CA . GLN A 1 125 ? -0.471 39.928 6.428 1.00 22.13 247 GLN A CA 1
ATOM 1035 C C . GLN A 1 125 ? 0.066 41.011 5.495 1.00 16.99 247 GLN A C 1
ATOM 1036 O O . GLN A 1 125 ? -0.451 41.193 4.389 1.00 16.14 247 GLN A O 1
ATOM 1042 N N . LEU A 1 126 ? 1.084 41.744 5.941 1.00 13.26 248 LEU A N 1
ATOM 1043 C CA . LEU A 1 126 ? 1.661 42.792 5.095 1.00 13.88 248 LEU A CA 1
ATOM 1044 C C . LEU A 1 126 ? 2.208 42.187 3.809 1.00 15.89 248 LEU A C 1
ATOM 1045 O O . LEU A 1 126 ? 2.000 42.738 2.715 1.00 14.84 248 LEU A O 1
ATOM 1050 N N . THR A 1 127 ? 2.884 41.042 3.938 1.00 13.80 249 THR A N 1
ATOM 1051 C CA . THR A 1 127 ? 3.532 40.422 2.783 1.00 15.84 249 THR A CA 1
ATOM 1052 C C . THR A 1 127 ? 2.486 40.047 1.731 1.00 16.63 249 THR A C 1
ATOM 1053 O O . THR A 1 127 ? 2.689 40.261 0.532 1.00 13.69 249 THR A O 1
ATOM 1057 N N . ARG A 1 128 ? 1.358 39.519 2.197 1.00 14.11 250 ARG A N 1
ATOM 1058 C CA . ARG A 1 128 ? 0.231 39.201 1.329 1.00 16.71 250 ARG A CA 1
ATOM 1059 C C . ARG A 1 128 ? -0.272 40.441 0.604 1.00 17.35 250 ARG A C 1
ATOM 1060 O O . ARG A 1 128 ? -0.518 40.407 -0.600 1.00 16.35 250 ARG A O 1
ATOM 1068 N N . ALA A 1 129 ? -0.457 41.527 1.352 1.00 10.85 251 ALA A N 1
ATOM 1069 C CA . ALA A 1 129 ? -0.908 42.777 0.763 1.00 13.15 251 ALA A CA 1
ATOM 1070 C C . ALA A 1 129 ? 0.108 43.307 -0.253 1.00 13.28 251 ALA A C 1
ATOM 1071 O O . ALA A 1 129 ? -0.273 43.857 -1.286 1.00 11.86 251 ALA A O 1
ATOM 1073 N N . MET A 1 130 ? 1.400 43.151 0.040 1.00 15.04 252 MET A N 1
ATOM 1074 C CA . MET A 1 130 ? 2.440 43.610 -0.884 1.00 15.41 252 MET A CA 1
ATOM 1075 C C . MET A 1 130 ? 2.377 42.830 -2.193 1.00 13.85 252 MET A C 1
ATOM 1076 O O . MET A 1 130 ? 2.465 43.415 -3.273 1.00 14.44 252 MET A O 1
ATOM 1081 N N . ALA A 1 131 ? 2.210 41.513 -2.095 1.00 12.20 253 ALA A N 1
ATOM 1082 C CA . ALA A 1 131 ? 2.104 40.671 -3.288 1.00 14.64 253 ALA A CA 1
ATOM 1083 C C . ALA A 1 131 ? 0.894 41.059 -4.155 1.00 16.31 253 ALA A C 1
ATOM 1084 O O . ALA A 1 131 ? 0.995 41.160 -5.388 1.00 17.96 253 ALA A O 1
ATOM 1086 N N . THR A 1 132 ? -0.247 41.281 -3.514 1.00 13.10 254 THR A N 1
ATOM 1087 C CA . THR A 1 132 ? -1.439 41.691 -4.247 1.00 16.17 254 THR A CA 1
ATOM 1088 C C . THR A 1 132 ? -1.172 43.026 -4.960 1.00 16.66 254 THR A C 1
ATOM 1089 O O . THR A 1 132 ? -1.429 43.172 -6.161 1.00 15.62 254 THR A O 1
ATOM 1093 N N . LEU A 1 133 ? -0.631 43.983 -4.219 1.00 16.21 255 LEU A N 1
ATOM 1094 C CA . LEU A 1 133 ? -0.391 45.322 -4.744 1.00 17.52 255 LEU A CA 1
ATOM 1095 C C . LEU A 1 133 ? 0.600 45.253 -5.910 1.00 16.82 255 LEU A C 1
ATOM 1096 O O . LEU A 1 133 ? 0.391 45.889 -6.951 1.00 14.30 255 LEU A O 1
ATOM 1101 N N . ILE A 1 134 ? 1.659 44.463 -5.750 1.00 11.01 256 ILE A N 1
ATOM 1102 C CA . ILE A 1 134 ? 2.622 44.289 -6.836 1.00 13.26 256 ILE A CA 1
ATOM 1103 C C . ILE A 1 134 ? 1.966 43.646 -8.057 1.00 15.46 256 ILE A C 1
ATOM 1104 O O . ILE A 1 134 ? 2.261 44.019 -9.197 1.00 13.90 256 ILE A O 1
ATOM 1109 N N . GLY A 1 135 ? 1.065 42.690 -7.830 1.00 18.34 257 GLY A N 1
ATOM 1110 C CA . GLY A 1 135 ? 0.346 42.085 -8.941 1.00 16.55 257 GLY A CA 1
ATOM 1111 C C . GLY A 1 135 ? -0.421 43.104 -9.778 1.00 20.11 257 GLY A C 1
ATOM 1112 O O . GLY A 1 135 ? -0.433 43.013 -11.016 1.00 22.80 257 GLY A O 1
ATOM 1113 N N . LYS A 1 136 ? -1.048 44.072 -9.102 1.00 16.97 258 LYS A N 1
ATOM 1114 C CA . LYS A 1 136 ? -1.975 45.019 -9.721 1.00 21.85 258 LYS A CA 1
ATOM 1115 C C . LYS A 1 136 ? -1.303 46.265 -10.281 1.00 23.17 258 LYS A C 1
ATOM 1116 O O . LYS A 1 136 ? -1.790 46.849 -11.249 1.00 24.08 258 LYS A O 1
ATOM 1122 N N . GLU A 1 137 ? -0.200 46.682 -9.665 1.00 18.46 259 GLU A N 1
ATOM 1123 C CA . GLU A 1 137 ? 0.365 48.001 -9.939 1.00 16.45 259 GLU A CA 1
ATOM 1124 C C . GLU A 1 137 ? 1.706 47.904 -10.648 1.00 16.32 259 GLU A C 1
ATOM 1125 O O . GLU A 1 137 ? 2.736 47.660 -10.008 1.00 16.36 259 GLU A O 1
ATOM 1131 N N . SER A 1 138 ? 1.705 48.119 -11.958 1.00 9.03 260 SER A N 1
ATOM 1132 C CA . SER A 1 138 ? 2.920 47.989 -12.748 1.00 10.70 260 SER A CA 1
ATOM 1133 C C . SER A 1 138 ? 3.973 49.055 -12.445 1.00 12.49 260 SER A C 1
ATOM 1134 O O . SER A 1 138 ? 5.120 48.924 -12.885 1.00 12.51 260 SER A O 1
ATOM 1137 N N . ALA A 1 139 ? 3.603 50.114 -11.724 1.00 12.16 261 ALA A N 1
ATOM 1138 C CA . ALA A 1 139 ? 4.618 51.080 -11.286 1.00 15.22 261 ALA A CA 1
ATOM 1139 C C . ALA A 1 139 ? 5.594 50.435 -10.293 1.00 14.62 261 ALA A C 1
ATOM 1140 O O . ALA A 1 139 ? 6.739 50.869 -10.167 1.00 14.16 261 ALA A O 1
ATOM 1142 N N . ILE A 1 140 ? 5.150 49.394 -9.591 1.00 13.83 262 ILE A N 1
ATOM 1143 C CA . ILE A 1 140 ? 6.031 48.711 -8.645 1.00 13.82 262 ILE A CA 1
ATOM 1144 C C . ILE A 1 140 ? 6.832 47.613 -9.354 1.00 14.33 262 ILE A C 1
ATOM 1145 O O . ILE A 1 140 ? 6.259 46.660 -9.885 1.00 14.15 262 ILE A O 1
ATOM 1150 N N . THR A 1 141 ? 8.156 47.735 -9.352 1.00 10.39 263 THR A N 1
ATOM 1151 C CA . THR A 1 141 ? 8.978 46.741 -10.014 1.00 15.20 263 THR A CA 1
ATOM 1152 C C . THR A 1 141 ? 9.169 45.493 -9.159 1.00 16.39 263 THR A C 1
ATOM 1153 O O . THR A 1 141 ? 9.259 44.386 -9.705 1.00 15.39 263 THR A O 1
ATOM 1157 N N . HIS A 1 142 ? 9.258 45.675 -7.838 1.00 11.76 264 HIS A N 1
ATOM 1158 C CA . HIS A 1 142 ? 9.365 44.553 -6.894 1.00 11.03 264 HIS A CA 1
ATOM 1159 C C . HIS A 1 142 ? 9.278 45.008 -5.455 1.00 11.86 264 HIS A C 1
ATOM 1160 O O . HIS A 1 142 ? 9.290 46.212 -5.165 1.00 11.46 264 HIS A O 1
ATOM 1167 N N . GLY A 1 143 ? 9.198 44.036 -4.549 1.00 8.83 265 GLY A N 1
ATOM 1168 C CA . GLY A 1 143 ? 9.219 44.335 -3.136 1.00 11.64 265 GLY A CA 1
ATOM 1169 C C . GLY A 1 143 ? 10.252 43.466 -2.468 1.00 11.48 265 GLY A C 1
ATOM 1170 O O . GLY A 1 143 ? 10.728 42.501 -3.068 1.00 11.98 265 GLY A O 1
ATOM 1171 N N . LYS A 1 144 ? 10.626 43.799 -1.236 1.00 13.80 266 LYS A N 1
ATOM 1172 C CA . LYS A 1 144 ? 11.416 42.843 -0.468 1.00 13.69 266 LYS A CA 1
ATOM 1173 C C . LYS A 1 144 ? 10.971 42.807 0.985 1.00 14.87 266 LYS A C 1
ATOM 1174 O O . LYS A 1 144 ? 10.545 43.824 1.552 1.00 13.25 266 LYS A O 1
ATOM 1180 N N . VAL A 1 145 ? 11.050 41.622 1.577 1.00 15.19 267 VAL A N 1
ATOM 1181 C CA . VAL A 1 145 ? 10.784 41.471 3.001 1.00 17.17 267 VAL A CA 1
ATOM 1182 C C . VAL A 1 145 ? 11.927 40.694 3.644 1.00 17.74 267 VAL A C 1
ATOM 1183 O O . VAL A 1 145 ? 12.447 39.736 3.055 1.00 16.52 267 VAL A O 1
ATOM 1187 N N . ILE A 1 146 ? 12.338 41.138 4.830 1.00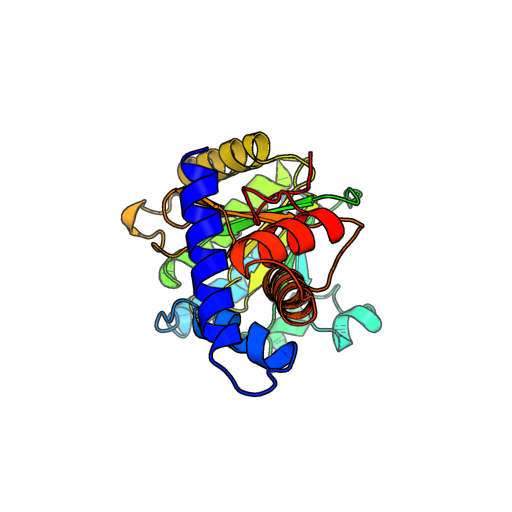 15.47 268 ILE A N 1
ATOM 1188 C CA . ILE A 1 146 ? 13.368 40.458 5.609 1.00 17.32 268 ILE A CA 1
ATOM 1189 C C . ILE A 1 146 ? 12.779 39.165 6.197 1.00 19.73 268 ILE A C 1
ATOM 1190 O O . ILE A 1 146 ? 11.565 39.083 6.436 1.00 14.42 268 ILE A O 1
ATOM 1195 N N . GLY A 1 147 ? 13.627 38.157 6.404 1.00 15.16 269 GLY A N 1
ATOM 1196 C CA . GLY A 1 147 ? 13.205 36.933 7.065 1.00 15.94 269 GLY A CA 1
ATOM 1197 C C . GLY A 1 147 ? 12.518 37.186 8.404 1.00 15.26 269 GLY A C 1
ATOM 1198 O O . GLY A 1 147 ? 12.858 38.144 9.112 1.00 15.25 269 GLY A O 1
ATOM 1199 N N . PRO A 1 148 ? 11.562 36.310 8.767 1.00 14.01 270 PRO A N 1
ATOM 1200 C CA . PRO A 1 148 ? 10.685 36.467 9.939 1.00 18.44 270 PRO A CA 1
ATOM 1201 C C . PRO A 1 148 ? 11.407 36.578 11.277 1.00 16.83 270 PRO A C 1
ATOM 1202 O O . PRO A 1 148 ? 10.873 37.202 12.201 1.00 18.29 270 PRO A O 1
ATOM 1206 N N . ALA A 1 149 ? 12.593 35.996 11.403 1.00 14.88 271 ALA A N 1
ATOM 1207 C CA . ALA A 1 149 ? 13.304 36.110 12.673 1.00 19.67 271 ALA A CA 1
ATOM 1208 C C . ALA A 1 149 ? 13.783 37.544 12.919 1.00 19.84 271 ALA A C 1
ATOM 1209 O O . ALA A 1 149 ? 14.006 37.935 14.061 1.00 21.67 271 ALA A O 1
ATOM 1211 N N . CYS A 1 150 ? 13.937 38.326 11.848 1.00 19.51 272 CYS A N 1
ATOM 1212 C CA . CYS A 1 150 ? 14.497 39.680 11.964 1.00 18.97 272 CYS A CA 1
ATOM 1213 C C . CYS A 1 150 ? 13.487 40.785 11.687 1.00 16.77 272 CYS A C 1
ATOM 1214 O O . CYS A 1 150 ? 13.806 41.963 11.831 1.00 18.42 272 CYS A O 1
ATOM 1217 N N . HIS A 1 151 ? 12.280 40.418 11.271 1.00 15.43 273 HIS A N 1
ATOM 1218 C CA . HIS A 1 151 ? 11.276 41.432 10.975 1.00 15.96 273 HIS A CA 1
ATOM 1219 C C . HIS A 1 151 ? 10.977 42.267 12.218 1.00 18.11 273 HIS A C 1
ATOM 1220 O O . HIS A 1 151 ? 10.661 41.716 13.276 1.00 12.32 273 HIS A O 1
ATOM 1227 N N . GLY A 1 152 ? 11.094 43.593 12.089 1.00 16.36 274 GLY A N 1
ATOM 1228 C CA . GLY A 1 152 ? 10.868 44.493 13.209 1.00 13.28 274 GLY A CA 1
ATOM 1229 C C . GLY A 1 152 ? 12.157 44.980 13.850 1.00 19.49 274 GLY A C 1
ATOM 1230 O O . GLY A 1 152 ? 12.129 45.835 14.741 1.00 18.57 274 GLY A O 1
ATOM 1231 N N . GLN A 1 153 ? 13.289 44.448 13.391 1.00 20.49 275 GLN A N 1
ATOM 1232 C CA . GLN A 1 153 ? 14.593 44.838 13.931 1.00 29.41 275 GLN A CA 1
ATOM 1233 C C . GLN A 1 153 ? 15.477 45.590 12.938 1.00 27.42 275 GLN A C 1
ATOM 1234 O O . GLN A 1 153 ? 16.593 45.984 13.276 1.00 28.65 275 GLN A O 1
ATOM 1240 N N . MET A 1 154 ? 14.992 45.763 11.712 1.00 34.61 276 MET A N 1
ATOM 1241 C CA . MET A 1 154 ? 15.771 46.408 10.653 1.00 32.64 276 MET A CA 1
ATOM 1242 C C . MET A 1 154 ? 15.134 47.726 10.267 1.00 31.96 276 MET A C 1
ATOM 1243 O O . MET A 1 154 ? 13.939 47.925 10.481 1.00 38.00 276 MET A O 1
ATOM 1248 N N . THR A 1 155 ? 15.917 48.616 9.663 1.00 27.82 277 THR A N 1
ATOM 1249 C CA . THR A 1 155 ? 15.352 49.838 9.103 1.00 26.84 277 THR A CA 1
ATOM 1250 C C . THR A 1 155 ? 14.568 49.516 7.844 1.00 23.48 277 THR A C 1
ATOM 1251 O O . THR A 1 155 ? 13.723 50.298 7.422 1.00 30.99 277 THR A O 1
ATOM 1255 N N . ASP A 1 156 ? 14.838 48.354 7.260 1.00 22.72 278 ASP A N 1
ATOM 1256 C CA . ASP A 1 156 ? 14.218 47.972 5.991 1.00 26.83 278 ASP A CA 1
ATOM 1257 C C . ASP A 1 156 ? 13.576 46.568 6.022 1.00 24.06 278 ASP A C 1
ATOM 1258 O O . ASP A 1 156 ? 13.854 45.732 5.161 1.00 26.01 278 ASP A O 1
ATOM 1263 N N . SER A 1 157 ? 12.704 46.325 7.002 1.00 16.32 279 SER A N 1
ATOM 1264 C CA . SER A 1 157 ? 11.993 45.050 7.121 1.00 17.62 279 SER A CA 1
ATOM 1265 C C . SER A 1 157 ? 11.092 44.763 5.918 1.00 17.82 279 SER A C 1
ATOM 1266 O O . SER A 1 157 ? 10.914 43.596 5.528 1.00 13.36 279 SER A O 1
ATOM 1269 N N . ALA A 1 158 ? 10.511 45.822 5.346 1.00 14.76 280 ALA A N 1
ATOM 1270 C CA . ALA A 1 158 ? 9.681 45.686 4.143 1.00 11.57 280 ALA A CA 1
ATOM 1271 C C . ALA A 1 158 ? 9.752 46.933 3.262 1.00 12.75 280 ALA A C 1
ATOM 1272 O O . ALA A 1 158 ? 9.532 48.055 3.737 1.00 10.42 280 ALA A O 1
ATOM 1274 N N . VAL A 1 159 ? 10.058 46.732 1.981 1.00 7.99 281 VAL A N 1
ATOM 1275 C CA . VAL A 1 159 ? 10.242 47.846 1.055 1.00 8.62 281 VAL A CA 1
ATOM 1276 C C . VAL A 1 159 ? 9.586 47.553 -0.312 1.00 9.09 281 VAL A C 1
ATOM 1277 O O . VAL A 1 159 ? 9.704 46.436 -0.848 1.00 10.28 281 VAL A O 1
ATOM 1281 N N . LEU A 1 160 ? 8.888 48.548 -0.862 1.00 10.69 282 LEU A N 1
ATOM 1282 C CA . LEU A 1 160 ? 8.398 48.485 -2.241 1.00 12.41 282 LEU A CA 1
ATOM 1283 C C . LEU A 1 160 ? 9.242 49.415 -3.121 1.00 14.06 282 LEU A C 1
ATOM 1284 O O . LEU A 1 160 ? 9.505 50.569 -2.744 1.00 12.65 282 LEU A O 1
ATOM 1289 N N . TYR A 1 161 ? 9.680 48.917 -4.279 1.00 11.93 283 TYR A N 1
ATOM 1290 C CA . TYR A 1 161 ? 10.504 49.710 -5.196 1.00 12.10 283 TYR A CA 1
ATOM 1291 C C . TYR A 1 161 ? 9.636 50.175 -6.345 1.00 14.21 283 TYR A C 1
ATOM 1292 O O . TYR A 1 161 ? 9.033 49.358 -7.053 1.00 12.45 283 TYR A O 1
ATOM 1301 N N . ILE A 1 162 ? 9.582 51.495 -6.516 1.00 12.49 284 ILE A N 1
ATOM 1302 C CA . ILE A 1 162 ? 8.550 52.144 -7.320 1.00 11.61 284 ILE A CA 1
ATOM 1303 C C . ILE A 1 162 ? 9.113 53.035 -8.430 1.00 14.89 284 ILE A C 1
ATOM 1304 O O . ILE A 1 162 ? 9.960 53.901 -8.175 1.00 14.15 284 ILE A O 1
ATOM 1309 N N . ASN A 1 163 ? 8.645 52.831 -9.658 1.00 10.56 285 ASN A N 1
ATOM 1310 C CA . ASN A 1 163 ? 8.947 53.777 -10.727 1.00 12.82 285 ASN A CA 1
ATOM 1311 C C . ASN A 1 163 ? 7.948 54.920 -10.606 1.00 14.01 285 ASN A C 1
ATOM 1312 O O . ASN A 1 163 ? 6.803 54.782 -11.022 1.00 14.64 285 ASN A O 1
ATOM 1317 N N . GLY A 1 164 ? 8.350 56.031 -10.002 1.00 16.98 286 GLY A N 1
ATOM 1318 C CA . GLY A 1 164 ? 7.398 57.095 -9.742 1.00 15.81 286 GLY A CA 1
ATOM 1319 C C . GLY A 1 164 ? 7.876 58.009 -8.636 1.00 19.52 286 GLY A C 1
ATOM 1320 O O . GLY A 1 164 ? 8.922 57.749 -8.030 1.00 16.35 286 GLY A O 1
ATOM 1321 N N . ASP A 1 165 ? 7.108 59.067 -8.368 1.00 16.85 287 ASP A N 1
ATOM 1322 C CA . ASP 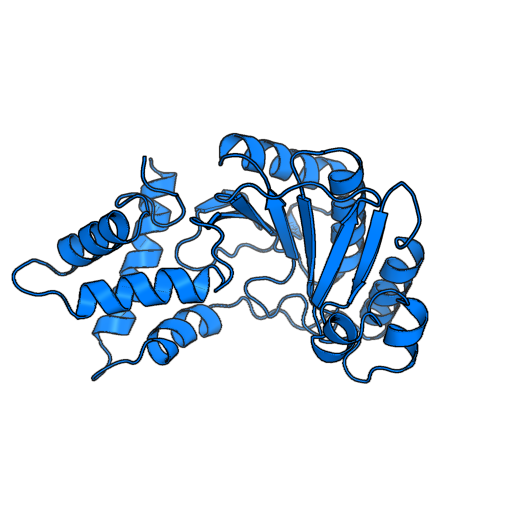A 1 165 ? 7.505 60.102 -7.417 1.00 19.01 287 ASP A CA 1
ATOM 1323 C C . ASP A 1 165 ? 6.764 59.948 -6.094 1.00 17.77 287 ASP A C 1
ATOM 1324 O O . ASP A 1 165 ? 6.058 58.952 -5.880 1.00 18.19 287 ASP A O 1
ATOM 1329 N N . VAL A 1 166 ? 6.882 60.957 -5.234 1.00 14.41 288 VAL A N 1
ATOM 1330 C CA . VAL A 1 166 ? 6.317 60.876 -3.896 1.00 13.52 288 VAL A CA 1
ATOM 1331 C C . VAL A 1 166 ? 4.784 60.767 -3.923 1.00 16.70 288 VAL A C 1
ATOM 1332 O O . VAL A 1 166 ? 4.198 59.996 -3.145 1.00 14.70 288 VAL A O 1
ATOM 1336 N N . ALA A 1 167 ? 4.145 61.487 -4.846 1.00 13.18 289 ALA A N 1
ATOM 1337 C CA . ALA A 1 167 ? 2.694 61.393 -5.010 1.00 17.86 289 ALA A CA 1
ATOM 1338 C C . ALA A 1 167 ? 2.225 59.965 -5.324 1.00 15.82 289 ALA A C 1
ATOM 1339 O O . ALA A 1 167 ? 1.233 59.500 -4.766 1.00 17.91 289 ALA A O 1
ATOM 1341 N N . LYS A 1 168 ? 2.927 59.288 -6.226 1.00 12.81 290 LYS A N 1
ATOM 1342 C CA . LYS A 1 168 ? 2.595 57.910 -6.574 1.00 17.04 290 LYS A CA 1
ATOM 1343 C C . LYS A 1 168 ? 2.757 57.011 -5.344 1.00 14.87 290 LYS A C 1
ATOM 1344 O O . LYS A 1 168 ? 1.909 56.164 -5.069 1.00 16.15 290 LYS A O 1
ATOM 1350 N N . ALA A 1 169 ? 3.837 57.223 -4.591 1.00 14.78 291 ALA A N 1
ATOM 1351 C CA . ALA A 1 169 ? 4.096 56.456 -3.367 1.00 14.61 291 ALA A CA 1
ATOM 1352 C C . ALA A 1 169 ? 3.030 56.675 -2.305 1.00 16.50 291 ALA A C 1
ATOM 1353 O O . ALA A 1 169 ? 2.624 55.720 -1.636 1.00 17.87 291 ALA A O 1
ATOM 1355 N N . GLU A 1 170 ? 2.602 57.929 -2.125 1.00 21.80 292 GLU A N 1
ATOM 1356 C CA . GLU A 1 170 ? 1.511 58.241 -1.197 1.00 22.11 292 GLU A CA 1
ATOM 1357 C C . GLU A 1 170 ? 0.254 57.449 -1.547 1.00 23.24 292 GLU A C 1
ATOM 1358 O O . GLU A 1 170 ? -0.354 56.817 -0.679 1.00 24.64 292 GLU A O 1
ATOM 1364 N N . LYS A 1 171 ? -0.134 57.477 -2.818 1.00 16.12 293 LYS A N 1
ATOM 1365 C CA . LYS A 1 171 ? -1.313 56.731 -3.250 1.00 20.95 293 LYS A CA 1
ATOM 1366 C C . LYS A 1 171 ? -1.172 55.230 -2.991 1.00 19.77 293 LYS A C 1
ATOM 1367 O O . LYS A 1 171 ? -2.102 54.602 -2.494 1.00 15.65 293 LYS A O 1
ATOM 1373 N N . LEU A 1 172 ? -0.011 54.659 -3.318 1.00 18.12 294 LEU A N 1
ATOM 1374 C CA . LEU A 1 172 ? 0.206 53.229 -3.085 1.00 19.59 294 LEU A CA 1
ATOM 1375 C C . LEU A 1 172 ? 0.204 52.906 -1.603 1.00 16.86 294 LEU A C 1
ATOM 1376 O O . LEU A 1 172 ? -0.270 51.845 -1.190 1.00 17.64 294 LEU A O 1
ATOM 1381 N N . GLY A 1 173 ? 0.746 53.825 -0.810 1.00 16.41 295 GLY A N 1
ATOM 1382 C CA . GLY A 1 173 ? 0.783 53.664 0.629 1.00 16.60 295 GLY A CA 1
ATOM 1383 C C . GLY A 1 173 ? -0.620 53.634 1.216 1.00 23.88 295 GLY A C 1
ATOM 1384 O O . GLY A 1 173 ? -0.955 52.727 1.988 1.00 22.51 295 GLY A O 1
ATOM 1385 N N . GLU A 1 174 ? -1.443 54.619 0.855 1.00 25.68 296 GLU A N 1
ATOM 1386 C CA . GLU A 1 174 ? -2.807 54.681 1.377 1.00 31.73 296 GLU A CA 1
ATOM 1387 C C . GLU A 1 174 ? -3.587 53.450 0.899 1.00 32.20 296 GLU A C 1
ATOM 1388 O O . GLU A 1 174 ? -4.358 52.856 1.656 1.00 33.32 296 GLU A O 1
ATOM 1394 N N . LYS A 1 175 ? -3.334 53.041 -0.340 1.00 21.23 297 LYS A N 1
ATOM 1395 C CA . LYS A 1 175 ? -3.926 51.830 -0.886 1.00 25.40 297 LYS A CA 1
ATOM 1396 C C . LYS A 1 175 ? -3.519 50.590 -0.076 1.00 27.90 297 LYS A C 1
ATOM 1397 O O . LYS A 1 175 ? -4.366 49.773 0.299 1.00 25.84 297 LYS A O 1
ATOM 1403 N N . LEU A 1 176 ? -2.224 50.459 0.198 1.00 29.67 298 LEU A N 1
ATOM 1404 C CA . LEU A 1 176 ? -1.720 49.336 0.984 1.00 29.64 298 LEU A CA 1
ATOM 1405 C C . LEU A 1 176 ? -2.415 49.269 2.348 1.00 31.22 298 LEU A C 1
ATOM 1406 O O . LEU A 1 176 ? -2.871 48.203 2.767 1.00 33.48 298 LEU A O 1
ATOM 1411 N N . LYS A 1 177 ? -2.531 50.410 3.020 1.00 26.33 299 LYS A N 1
ATOM 1412 C CA . LYS A 1 177 ? -3.156 50.448 4.334 1.00 24.80 299 LYS A CA 1
ATOM 1413 C C . LYS A 1 177 ? -4.628 50.045 4.299 1.00 30.17 299 LYS A C 1
ATOM 1414 O O . LYS A 1 177 ? -5.069 49.255 5.135 1.00 37.32 299 LYS A O 1
ATOM 1420 N N . GLN A 1 178 ? -5.388 50.576 3.342 1.00 31.94 300 GLN A N 1
ATOM 1421 C CA . GLN A 1 178 ? -6.824 50.291 3.297 1.00 33.82 300 GLN A CA 1
ATOM 1422 C C . GLN A 1 178 ? -7.156 48.854 2.865 1.00 35.90 300 GLN A C 1
ATOM 1423 O O . GLN A 1 178 ? -8.197 48.319 3.245 1.00 39.53 300 GLN A O 1
ATOM 1429 N N . MET A 1 179 ? -6.253 48.225 2.114 1.00 33.47 301 MET A N 1
ATOM 1430 C CA . MET A 1 179 ? -6.469 46.874 1.591 1.00 28.24 301 MET A CA 1
ATOM 1431 C C . MET A 1 179 ? -5.856 45.753 2.453 1.00 32.64 301 MET A C 1
ATOM 1432 O O . MET A 1 179 ? -6.239 44.590 2.311 1.00 28.04 301 MET A O 1
ATOM 1437 N N . SER A 1 180 ? -4.897 46.088 3.317 1.00 24.70 302 SER A N 1
ATOM 1438 C CA . SER A 1 180 ? -4.104 45.059 3.993 1.00 22.36 302 SER A CA 1
ATOM 1439 C C . SER A 1 180 ? -4.884 44.332 5.086 1.00 27.42 302 SER A C 1
ATOM 1440 O O . SER A 1 180 ? -4.562 43.191 5.431 1.00 25.22 302 SER A O 1
ATOM 1443 N N . GLY A 1 181 ? -5.899 44.994 5.638 1.00 26.72 303 GLY A N 1
ATOM 1444 C CA . GLY A 1 181 ? -6.644 44.430 6.750 1.00 25.74 303 GLY A CA 1
ATOM 1445 C C . GLY A 1 181 ? -5.879 44.534 8.061 1.00 30.73 303 GLY A C 1
ATOM 1446 O O . GLY A 1 181 ? -6.331 44.035 9.098 1.00 27.25 303 GLY A O 1
ATOM 1447 N N . ILE A 1 182 ? -4.717 45.182 8.017 1.00 20.03 304 ILE A N 1
ATOM 1448 C CA . ILE A 1 182 ? -3.908 45.371 9.211 1.00 18.47 304 ILE A CA 1
ATOM 1449 C C . ILE A 1 182 ? -4.429 46.575 9.989 1.00 19.62 304 ILE A C 1
ATOM 1450 O O . ILE A 1 182 ? -4.627 47.645 9.417 1.00 20.51 304 ILE A O 1
ATOM 1455 N N . PRO A 1 183 ? -4.656 46.405 11.305 1.00 22.23 305 PRO A N 1
ATOM 1456 C CA . PRO A 1 183 ? -5.190 47.530 12.086 1.00 19.72 305 PRO A CA 1
ATOM 1457 C C . PRO A 1 183 ? -4.223 48.704 12.114 1.00 20.77 305 PRO A C 1
ATOM 1458 O O . PRO A 1 183 ? -3.013 48.506 12.221 1.00 20.06 305 PRO A O 1
ATOM 1462 N N . LEU A 1 184 ? -4.756 49.914 12.041 1.00 23.29 306 LEU A N 1
ATOM 1463 C CA . LEU A 1 184 ? -3.924 51.106 11.955 1.00 21.03 306 LEU A CA 1
ATOM 1464 C C . LEU A 1 184 ? -2.973 51.269 13.132 1.00 22.58 306 LEU A C 1
ATOM 1465 O O . LEU A 1 184 ? -1.866 51.796 12.975 1.00 21.96 306 LEU A O 1
ATOM 1470 N N . ASP A 1 185 ? -3.393 50.807 14.307 1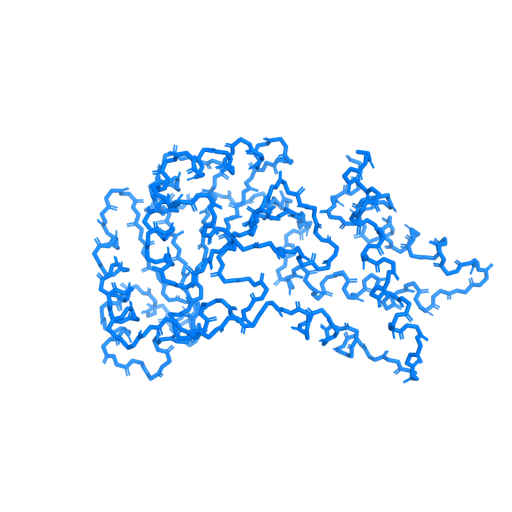.00 31.55 307 ASP A N 1
ATOM 1471 C CA . ASP A 1 185 ? -2.539 50.872 15.490 1.00 25.36 307 ASP A CA 1
ATOM 1472 C C . ASP A 1 185 ? -1.353 49.899 15.395 1.00 24.20 307 ASP A C 1
ATOM 1473 O O . ASP A 1 185 ? -0.394 50.008 16.161 1.00 25.86 307 ASP A O 1
ATOM 1478 N N . ALA A 1 186 ? -1.407 48.959 14.452 1.00 19.51 308 ALA A N 1
ATOM 1479 C CA . ALA A 1 186 ? -0.347 47.960 14.351 1.00 20.79 308 ALA A CA 1
ATOM 1480 C C . ALA A 1 186 ? 0.818 48.418 13.470 1.00 20.94 308 ALA A C 1
ATOM 1481 O O . ALA A 1 186 ? 1.846 47.728 13.381 1.00 16.62 308 ALA A O 1
ATOM 1483 N N . PHE A 1 187 ? 0.656 49.563 12.808 1.00 16.72 309 PHE A N 1
ATOM 1484 C CA . PHE A 1 187 ? 1.772 50.178 12.097 1.00 15.57 309 PHE A CA 1
ATOM 1485 C C . PHE A 1 187 ? 2.702 50.828 13.116 1.00 19.86 309 PHE A C 1
ATOM 1486 O O . PHE A 1 187 ? 2.252 51.328 14.153 1.00 19.47 309 PHE A O 1
ATOM 1494 N N . VAL A 1 188 ? 4.000 50.789 12.839 1.00 15.49 310 VAL A N 1
ATOM 1495 C CA . VAL A 1 188 ? 5.003 51.202 13.814 1.00 16.06 310 VAL A CA 1
ATOM 1496 C C . VAL A 1 188 ? 5.437 52.648 13.578 1.00 20.38 310 VAL A C 1
ATOM 1497 O O . VAL A 1 188 ? 5.876 52.990 12.478 1.00 17.60 310 VAL A O 1
ATOM 1501 N N . GLU A 1 189 ? 5.315 53.501 14.594 1.00 18.73 311 GLU A N 1
ATOM 1502 C CA . GLU A 1 189 ? 5.789 54.878 14.460 1.00 14.29 311 GLU A CA 1
ATOM 1503 C C . GLU A 1 189 ? 7.310 54.923 14.453 1.00 17.23 311 GLU A C 1
ATOM 1504 O O . GLU A 1 189 ? 7.946 54.923 15.515 1.00 18.32 311 GLU A O 1
ATOM 1510 N N . HIS A 1 190 ? 7.904 54.952 13.264 1.00 15.56 312 HIS A N 1
ATOM 1511 C CA . HIS A 1 190 ? 9.355 55.109 13.164 1.00 16.08 312 HIS A CA 1
ATOM 1512 C C . HIS A 1 190 ? 9.718 55.551 11.768 1.00 13.27 312 HIS A C 1
ATOM 1513 O O . HIS A 1 190 ? 9.224 54.988 10.789 1.00 14.64 312 HIS A O 1
ATOM 1520 N N . THR A 1 191 ? 10.566 56.567 11.670 1.00 12.07 313 THR A N 1
ATOM 1521 C CA . THR A 1 191 ? 11.016 57.050 10.375 1.00 9.17 313 THR A CA 1
ATOM 1522 C C . THR A 1 191 ? 12.523 56.972 10.350 1.00 9.54 313 THR A C 1
ATOM 1523 O O . THR A 1 191 ? 13.183 57.607 11.164 1.00 10.18 313 THR A O 1
ATOM 1527 N N . PRO A 1 192 ? 13.074 56.168 9.423 1.00 15.32 314 PRO A N 1
ATOM 1528 C CA . PRO A 1 192 ? 14.528 56.071 9.301 1.00 14.84 314 PRO A CA 1
ATOM 1529 C C . PRO A 1 192 ? 15.101 57.439 8.984 1.00 16.29 314 PRO A C 1
ATOM 1530 O O . PRO A 1 192 ? 14.429 58.247 8.317 1.00 11.91 314 PRO A O 1
ATOM 1534 N N . LEU A 1 193 ? 16.323 57.681 9.452 1.00 13.82 315 LEU A N 1
ATOM 1535 C CA . LEU A 1 193 ? 16.985 58.966 9.280 1.00 14.39 315 LEU A CA 1
ATOM 1536 C C . LEU A 1 193 ? 17.027 59.360 7.811 1.00 15.20 315 LEU A C 1
ATOM 1537 O O . LEU A 1 193 ? 17.282 58.521 6.933 1.00 15.04 315 LEU A O 1
ATOM 1542 N N . SER A 1 194 ? 16.722 60.630 7.558 1.00 20.75 316 SER A N 1
ATOM 1543 C CA . SER A 1 194 ? 16.691 61.187 6.207 1.00 18.03 316 SER A CA 1
ATOM 1544 C C . SER A 1 194 ? 15.604 60.629 5.272 1.00 17.63 316 SER A C 1
ATOM 1545 O O . SER A 1 194 ? 15.700 60.826 4.058 1.00 17.59 316 SER A O 1
ATOM 1548 N N . MET A 1 195 ? 14.590 59.935 5.797 1.00 10.66 317 MET A N 1
ATOM 1549 C CA . MET A 1 195 ? 13.456 59.555 4.942 1.00 10.34 317 MET A CA 1
ATOM 1550 C C . MET A 1 195 ? 12.255 60.425 5.268 1.00 14.13 317 MET A C 1
ATOM 1551 O O . MET A 1 195 ? 12.132 60.926 6.392 1.00 11.12 317 MET A O 1
ATOM 1556 N N . GLN A 1 196 ? 11.363 60.590 4.293 1.00 11.97 318 GLN A N 1
ATOM 1557 C CA . GLN A 1 196 ? 10.139 61.355 4.509 1.00 12.53 318 GLN A CA 1
ATOM 1558 C C . GLN A 1 196 ? 8.983 60.476 4.999 1.00 13.50 318 GLN A C 1
ATOM 1559 O O . GLN A 1 196 ? 8.607 59.482 4.357 1.00 11.07 318 GLN A O 1
ATOM 1565 N N . SER A 1 197 ? 8.411 60.860 6.137 1.00 15.57 319 SER A N 1
ATOM 1566 C CA . SER A 1 197 ? 7.279 60.150 6.716 1.00 15.02 319 SER A CA 1
ATOM 1567 C C . SER A 1 197 ? 5.983 60.496 5.986 1.00 15.45 319 SER A C 1
ATOM 1568 O O . SER A 1 197 ? 5.605 61.663 5.920 1.00 16.14 319 SER A O 1
ATOM 1571 N N . LEU A 1 198 ? 5.297 59.487 5.450 1.00 13.54 320 LEU A N 1
ATOM 1572 C CA . LEU A 1 198 ? 4.029 59.710 4.748 1.00 12.30 320 LEU A CA 1
ATOM 1573 C C . LEU A 1 198 ? 2.817 59.505 5.664 1.00 19.51 320 LEU A C 1
ATOM 1574 O O . LEU A 1 198 ? 1.775 60.145 5.487 1.00 22.84 320 LEU A O 1
ATOM 1579 N N . SER A 1 199 ? 2.962 58.582 6.612 1.00 15.76 321 SER A N 1
ATOM 1580 C CA . SER A 1 199 ? 1.999 58.355 7.688 1.00 21.60 321 SER A CA 1
ATOM 1581 C C . SER A 1 199 ? 2.648 57.311 8.560 1.00 15.97 321 SER A C 1
ATOM 1582 O O . SER A 1 199 ? 3.702 56.795 8.202 1.00 15.87 321 SER A O 1
ATOM 1585 N N . LYS A 1 200 ? 2.034 57.011 9.699 1.00 18.10 322 LYS A N 1
ATOM 1586 C CA . LYS A 1 200 ? 2.579 56.025 10.631 1.00 22.76 322 LYS A CA 1
ATOM 1587 C C . LYS A 1 200 ? 2.995 54.737 9.905 1.00 14.47 322 LYS A C 1
ATOM 1588 O O . LYS A 1 200 ? 2.192 54.133 9.187 1.00 11.83 322 LYS A O 1
ATOM 1594 N N . GLY A 1 201 ? 4.258 54.351 10.065 1.00 13.87 323 GLY A N 1
ATOM 1595 C CA . GLY A 1 201 ? 4.753 53.124 9.469 1.00 15.19 323 GLY A CA 1
ATOM 1596 C C . GLY A 1 201 ? 5.083 53.203 7.984 1.00 14.42 323 GLY A C 1
ATOM 1597 O O . GLY A 1 201 ? 5.495 52.195 7.388 1.00 14.25 323 GLY A O 1
ATOM 1598 N N . LEU A 1 202 ? 4.904 54.374 7.376 1.00 13.84 324 LEU A N 1
ATOM 1599 C CA . LEU A 1 202 ? 5.183 54.532 5.937 1.00 16.32 324 LEU A CA 1
ATOM 1600 C C . LEU A 1 202 ? 6.193 55.647 5.691 1.00 15.22 324 LEU A C 1
ATOM 1601 O O . LEU A 1 202 ? 5.884 56.839 5.895 1.00 14.51 324 LEU A O 1
ATOM 1606 N N . SER A 1 203 ? 7.382 55.262 5.233 1.00 9.49 325 SER A N 1
ATOM 1607 C CA . SER A 1 203 ? 8.468 56.214 5.002 1.00 10.79 325 SER A CA 1
ATOM 1608 C C . SER A 1 203 ? 8.982 56.139 3.561 1.00 13.72 325 SER A C 1
ATOM 1609 O O . SER A 1 203 ? 9.120 55.047 2.983 1.00 12.38 325 SER A O 1
ATOM 1612 N N . TYR A 1 204 ? 9.287 57.302 2.993 1.00 11.41 326 TYR A N 1
ATOM 1613 C CA . TYR A 1 204 ? 9.640 57.387 1.592 1.00 10.35 326 TYR A CA 1
ATOM 1614 C C . TYR A 1 204 ? 11.012 58.013 1.369 1.00 9.47 326 TYR A C 1
ATOM 1615 O O . TYR A 1 204 ? 11.417 58.940 2.078 1.00 9.99 326 TYR A O 1
ATOM 1624 N N . ALA A 1 205 ? 11.723 57.513 0.369 1.00 10.39 327 ALA A N 1
ATOM 1625 C CA . ALA A 1 205 ? 13.005 58.108 -0.022 1.00 10.90 327 ALA A CA 1
ATOM 1626 C C . ALA A 1 205 ? 13.304 57.717 -1.455 1.00 10.82 327 ALA A C 1
ATOM 1627 O O . ALA A 1 205 ? 12.792 56.701 -1.950 1.00 11.00 327 ALA A O 1
ATOM 1629 N N . GLU A 1 206 ? 14.140 58.513 -2.121 1.00 10.13 328 GLU A N 1
ATOM 1630 C CA . GLU A 1 206 ? 14.428 58.292 -3.533 1.00 11.07 328 GLU A CA 1
ATOM 1631 C C . GLU A 1 206 ? 15.876 57.899 -3.760 1.00 13.35 328 GLU A C 1
ATOM 1632 O O . GLU A 1 206 ? 16.776 58.341 -3.040 1.00 16.59 328 GLU A O 1
ATOM 1638 N N . SER A 1 207 ? 16.104 57.052 -4.751 1.00 14.17 329 SER A N 1
ATOM 1639 C CA . SER A 1 207 ? 17.462 56.676 -5.107 1.00 18.25 329 SER A CA 1
ATOM 1640 C C . SER A 1 207 ? 17.719 57.174 -6.526 1.00 19.73 329 SER A C 1
ATOM 1641 O O . SER A 1 207 ? 16.777 57.350 -7.310 1.00 18.14 329 SER A O 1
ATOM 1644 N N . ILE A 1 208 ? 18.979 57.449 -6.848 1.00 22.56 330 ILE A N 1
ATOM 1645 C CA . ILE A 1 208 ? 19.300 58.032 -8.150 1.00 22.85 330 ILE A CA 1
ATOM 1646 C C . ILE A 1 208 ? 20.332 57.220 -8.893 1.00 23.70 330 ILE A C 1
ATOM 1647 O O . ILE A 1 208 ? 21.042 56.407 -8.287 1.00 20.26 330 ILE A O 1
ATOM 1652 N N . LEU A 1 209 ? 20.403 57.453 -10.205 1.00 26.63 331 LEU A N 1
ATOM 1653 C CA . LEU A 1 209 ? 21.527 56.999 -11.026 1.00 30.16 331 LEU A CA 1
ATOM 1654 C C . LEU A 1 209 ? 21.732 55.508 -10.924 1.00 28.69 331 LEU A C 1
ATOM 1655 O O . LEU A 1 209 ? 22.866 55.038 -10.954 1.00 30.35 331 LEU A O 1
ATOM 1660 N N . GLY A 1 210 ? 20.637 54.767 -10.788 1.00 22.03 332 GLY A N 1
ATOM 1661 C CA . GLY A 1 210 ? 20.724 53.326 -10.634 1.00 27.08 332 GLY A CA 1
ATOM 1662 C C . GLY A 1 210 ? 21.389 52.863 -9.351 1.00 27.02 332 GLY A C 1
ATOM 1663 O O . GLY A 1 210 ? 21.770 51.698 -9.246 1.00 39.63 332 GLY A O 1
ATOM 1664 N N . ASP A 1 211 ? 21.516 53.752 -8.369 1.00 27.72 333 ASP A N 1
ATOM 1665 C CA . ASP A 1 211 ? 22.173 53.422 -7.098 1.00 24.75 333 ASP A CA 1
ATOM 1666 C C . ASP A 1 211 ? 21.640 52.133 -6.463 1.00 28.72 333 ASP A C 1
ATOM 1667 O O . ASP A 1 211 ? 20.441 51.850 -6.512 1.00 34.64 333 ASP A O 1
ATOM 1672 N N . THR A 1 212 ? 22.548 51.354 -5.879 1.00 42.92 334 THR A N 1
ATOM 1673 C CA . THR A 1 212 ? 22.184 50.135 -5.154 1.00 52.07 334 THR A CA 1
ATOM 1674 C C . THR A 1 212 ? 22.972 50.003 -3.843 1.00 50.74 334 THR A C 1
ATOM 1675 O O . THR A 1 212 ? 22.984 48.941 -3.218 1.00 52.44 334 THR A O 1
ATOM 1679 N N . ARG A 1 213 ? 23.630 51.086 -3.437 1.00 38.74 335 ARG A N 1
ATOM 1680 C CA . ARG A 1 213 ? 24.277 51.140 -2.129 1.00 40.45 335 ARG A CA 1
ATOM 1681 C C . ARG A 1 213 ? 23.267 51.022 -0.973 1.00 37.47 335 ARG A C 1
ATOM 1682 O O . ARG A 1 213 ? 23.627 50.576 0.126 1.00 33.70 335 ARG A O 1
ATOM 1690 N N . GLY A 1 214 ? 22.019 51.437 -1.208 1.00 24.28 336 GLY A N 1
ATOM 1691 C CA . GLY A 1 214 ? 21.029 51.504 -0.140 1.00 23.24 336 GLY A CA 1
ATOM 1692 C C . GLY A 1 214 ? 20.910 52.895 0.486 1.00 20.09 336 GLY A C 1
ATOM 1693 O O . GLY A 1 214 ? 21.876 53.658 0.530 1.00 15.77 336 GLY A O 1
ATOM 1694 N N . HIS A 1 215 ? 19.723 53.222 0.987 1.00 17.96 337 HIS A N 1
ATOM 1695 C CA . HIS A 1 215 ? 19.430 54.582 1.426 1.00 17.11 337 HIS A CA 1
ATOM 1696 C C . HIS A 1 215 ? 20.365 55.088 2.536 1.00 16.25 337 HIS A C 1
ATOM 1697 O O . HIS A 1 215 ? 20.861 56.227 2.469 1.00 18.10 337 HIS A O 1
ATOM 1704 N N . GLY A 1 216 ? 20.603 54.249 3.546 1.00 15.63 338 GLY A N 1
ATOM 1705 C CA . GLY A 1 216 ? 21.511 54.583 4.639 1.00 14.65 338 GLY A CA 1
ATOM 1706 C C . GLY A 1 216 ? 22.940 54.901 4.214 1.00 16.80 338 GLY A C 1
ATOM 1707 O O . GLY A 1 216 ? 23.521 55.906 4.658 1.00 17.09 338 GLY A O 1
ATOM 1708 N N . MET A 1 217 ? 23.521 54.063 3.361 1.00 14.33 339 MET A N 1
ATOM 1709 C CA . MET A 1 217 ? 24.913 54.267 2.977 1.00 17.84 339 MET A CA 1
ATOM 1710 C C . MET A 1 217 ? 25.050 55.462 2.043 1.00 15.56 339 MET A C 1
ATOM 1711 O O . MET A 1 217 ? 26.043 56.203 2.116 1.00 14.65 339 MET A O 1
ATOM 1716 N N . SER A 1 218 ? 24.056 55.669 1.178 1.00 14.73 340 SER A N 1
ATOM 1717 C CA . SER A 1 218 ? 24.126 56.796 0.252 1.00 17.15 340 SER A CA 1
ATOM 1718 C C . SER A 1 218 ? 24.070 58.130 0.994 1.00 13.51 340 SER A C 1
ATOM 1719 O O . SER A 1 218 ? 24.842 59.049 0.691 1.00 12.61 340 SER A O 1
ATOM 1722 N N . ARG A 1 219 ? 23.174 58.242 1.972 1.00 10.69 341 ARG A N 1
ATOM 1723 C CA . ARG A 1 219 ? 23.069 59.497 2.706 1.00 12.13 341 ARG A CA 1
ATOM 1724 C C . ARG A 1 219 ? 24.242 59.629 3.675 1.00 13.45 341 ARG A C 1
ATOM 1725 O O . ARG A 1 219 ? 24.668 60.743 3.972 1.00 11.38 341 ARG A O 1
ATOM 1733 N N . ALA A 1 220 ? 24.763 58.497 4.163 1.00 9.67 342 ALA A N 1
ATOM 1734 C CA . ALA A 1 220 ? 25.944 58.530 5.031 1.00 11.82 342 ALA A CA 1
ATOM 1735 C C . ALA A 1 220 ? 27.080 59.210 4.279 1.00 13.94 342 ALA A C 1
ATOM 1736 O O . ALA A 1 220 ? 27.853 60.002 4.850 1.00 13.79 342 ALA A O 1
ATOM 1738 N N . GLU A 1 221 ? 27.167 58.910 2.985 1.00 12.62 343 GLU A N 1
ATOM 1739 C CA . GLU A 1 221 ? 28.287 59.377 2.180 1.00 16.09 343 GLU A CA 1
ATOM 1740 C C . GLU A 1 221 ? 28.154 60.851 1.802 1.00 15.09 343 GLU A C 1
ATOM 1741 O O . GLU A 1 221 ? 29.154 61.555 1.662 1.00 17.08 343 GLU A O 1
ATOM 1747 N N . VAL A 1 222 ? 26.915 61.328 1.682 1.00 15.73 344 VAL A N 1
ATOM 1748 C CA . VAL A 1 222 ? 26.667 62.761 1.555 1.00 13.06 344 VAL A CA 1
ATOM 1749 C C . VAL A 1 222 ? 27.265 63.494 2.776 1.00 16.07 344 VAL A C 1
ATOM 1750 O O . VAL A 1 222 ? 27.902 64.555 2.642 1.00 14.10 344 VAL A O 1
ATOM 1754 N N . ILE A 1 223 ? 27.056 62.922 3.960 1.00 10.02 345 ILE A N 1
ATOM 1755 C CA . ILE A 1 223 ? 27.548 63.525 5.196 1.00 14.77 345 ILE A CA 1
ATOM 1756 C C . ILE A 1 223 ? 29.079 63.553 5.229 1.00 12.53 345 ILE A C 1
ATOM 1757 O O . ILE A 1 223 ? 29.673 64.564 5.613 1.00 13.67 345 ILE A O 1
ATOM 1762 N N . SER A 1 224 ? 29.712 62.445 4.837 1.00 14.61 346 SER A N 1
ATOM 1763 C CA . SER A 1 224 ? 31.174 62.385 4.737 1.00 16.60 346 SER A CA 1
ATOM 1764 C C . SER A 1 224 ? 31.704 63.518 3.880 1.00 17.04 346 SER A C 1
ATOM 1765 O O . SER A 1 224 ? 32.670 64.193 4.249 1.00 19.47 346 SER A O 1
ATOM 1768 N N . ASP A 1 225 ? 31.084 63.708 2.722 1.00 14.00 347 ASP A N 1
ATOM 1769 C CA . ASP A 1 225 ? 31.489 64.782 1.830 1.00 18.39 347 ASP A CA 1
ATOM 1770 C C . ASP A 1 225 ? 31.389 66.140 2.515 1.00 16.22 347 ASP A C 1
ATOM 1771 O O . ASP A 1 225 ? 32.338 66.920 2.486 1.00 18.69 347 ASP A O 1
ATOM 1776 N N . ALA A 1 226 ? 30.243 66.419 3.133 1.00 13.54 348 ALA A N 1
ATOM 1777 C CA . ALA A 1 226 ? 30.047 67.692 3.831 1.00 17.73 348 ALA A CA 1
ATOM 1778 C C . ALA A 1 226 ? 31.158 67.918 4.861 1.00 16.21 348 ALA A C 1
ATOM 1779 O O . ALA A 1 226 ? 31.696 69.015 4.960 1.00 13.09 348 ALA A O 1
ATOM 1781 N N . LEU A 1 227 ? 31.510 66.864 5.597 1.00 14.52 349 LEU A N 1
ATOM 1782 C CA . LEU A 1 227 ? 32.580 66.934 6.599 1.00 19.66 349 LEU A CA 1
ATOM 1783 C C . LEU A 1 227 ? 33.942 67.255 5.978 1.00 24.67 349 LEU A C 1
ATOM 1784 O O . LEU A 1 227 ? 34.803 67.850 6.625 1.00 22.53 349 LEU A O 1
ATOM 1789 N N . ARG A 1 228 ? 34.124 66.863 4.719 1.00 29.52 350 ARG A N 1
ATOM 1790 C CA . ARG A 1 228 ? 35.403 67.027 4.031 1.00 30.95 350 ARG A CA 1
ATOM 1791 C C . ARG A 1 228 ? 35.520 68.431 3.439 1.00 31.17 350 ARG A C 1
ATOM 1792 O O . ARG A 1 228 ? 36.625 68.932 3.237 1.00 32.53 350 ARG A O 1
ATOM 1800 N N . MET A 1 229 ? 34.382 69.076 3.180 1.00 27.90 351 MET A N 1
ATOM 1801 C CA . MET A 1 229 ? 34.399 70.449 2.670 1.00 26.48 351 MET A CA 1
ATOM 1802 C C . MET A 1 229 ? 34.845 71.423 3.767 1.00 25.74 351 MET A C 1
ATOM 1803 O O . MET A 1 229 ? 34.816 71.092 4.958 1.00 25.74 351 MET A O 1
ATOM 1808 N N . ASP A 1 230 ? 35.266 72.620 3.374 1.00 27.55 352 ASP A N 1
ATOM 1809 C CA . ASP A 1 230 ? 35.588 73.650 4.362 1.00 29.53 352 ASP A CA 1
ATOM 1810 C C . ASP A 1 230 ? 35.337 75.058 3.823 1.00 30.70 352 ASP A C 1
ATOM 1811 O O . ASP A 1 230 ? 35.045 75.232 2.637 1.00 32.24 352 ASP A O 1
ATOM 1816 N N . GLY A 1 231 ? 35.445 76.060 4.689 1.00 28.12 353 GLY A N 1
ATOM 1817 C CA . GLY A 1 231 ? 35.229 77.430 4.262 1.00 26.35 353 GLY A CA 1
ATOM 1818 C C . GLY A 1 231 ? 33.796 77.922 4.392 1.00 23.00 353 GLY A C 1
ATOM 1819 O O . GLY A 1 231 ? 33.533 79.112 4.209 1.00 25.98 353 GLY A O 1
ATOM 1820 N N . MET A 1 232 ? 32.865 77.021 4.701 1.00 23.63 354 MET A N 1
ATOM 1821 C CA . MET A 1 232 ? 31.456 77.402 4.836 1.00 24.61 354 MET A CA 1
ATOM 1822 C C . MET A 1 232 ? 30.848 76.770 6.096 1.00 21.25 354 MET A C 1
ATOM 1823 O O . MET A 1 232 ? 31.429 75.826 6.642 1.00 22.00 354 MET A O 1
ATOM 1828 N N . PRO A 1 233 ? 29.710 77.316 6.586 1.00 17.76 355 PRO A N 1
ATOM 1829 C CA . PRO A 1 233 ? 29.023 76.703 7.738 1.00 15.69 355 PRO A CA 1
ATOM 1830 C C . PRO A 1 233 ? 28.680 75.242 7.449 1.00 17.72 355 PRO A C 1
ATOM 1831 O O . PRO A 1 233 ? 28.497 74.885 6.269 1.00 15.49 355 PRO A O 1
ATOM 1835 N N . PHE A 1 234 ? 28.606 74.417 8.494 1.00 15.39 356 PHE A N 1
ATOM 1836 C CA . PHE A 1 234 ? 28.341 72.993 8.336 1.00 15.90 356 PHE A CA 1
ATOM 1837 C C . PHE A 1 234 ? 26.972 72.780 7.691 1.00 16.54 356 PHE A C 1
ATOM 1838 O O . PHE A 1 234 ? 26.808 71.920 6.824 1.00 14.52 356 PHE A O 1
ATOM 1846 N N . LEU A 1 235 ? 26.003 73.598 8.089 1.00 14.95 357 LEU A N 1
ATOM 1847 C CA . LEU A 1 235 ? 24.664 73.550 7.511 1.00 17.58 357 LEU A CA 1
ATOM 1848 C C . LEU A 1 235 ? 24.680 73.756 5.987 1.00 18.07 357 LEU A C 1
ATOM 1849 O O . LEU A 1 235 ? 24.032 73.011 5.239 1.00 15.32 357 LEU A O 1
ATOM 1854 N N . ALA A 1 236 ? 25.418 74.767 5.534 1.00 15.34 358 ALA A N 1
ATOM 1855 C CA . ALA A 1 236 ? 25.576 75.016 4.102 1.00 16.23 358 ALA A CA 1
ATOM 1856 C C . ALA A 1 236 ? 26.353 73.890 3.395 1.00 14.27 358 ALA A C 1
ATOM 1857 O O . ALA A 1 236 ? 26.065 73.561 2.241 1.00 14.18 358 ALA A O 1
ATOM 1859 N N . ARG A 1 237 ? 27.334 73.306 4.076 1.00 12.58 359 ARG A N 1
ATOM 1860 C CA . ARG A 1 237 ? 28.099 72.203 3.483 1.00 17.01 359 ARG A CA 1
ATOM 1861 C C . ARG A 1 237 ? 27.218 70.965 3.243 1.00 13.49 359 ARG A C 1
ATOM 1862 O O . ARG A 1 237 ? 27.264 70.372 2.175 1.00 12.49 359 ARG A O 1
ATOM 1870 N N . LEU A 1 238 ? 26.382 70.620 4.220 1.00 16.43 360 LEU A N 1
ATOM 1871 C CA . LEU A 1 238 ? 25.388 69.558 4.059 1.00 15.75 360 LEU A CA 1
ATOM 1872 C C . LEU A 1 238 ? 24.479 69.774 2.852 1.00 16.49 360 LEU A C 1
ATOM 1873 O O . LEU A 1 238 ? 24.320 68.879 2.012 1.00 15.94 360 LEU A O 1
ATOM 1878 N N . LYS A 1 239 ? 23.873 70.955 2.778 1.00 15.58 361 LYS A N 1
ATOM 1879 C CA . LYS A 1 239 ? 23.011 71.303 1.659 1.00 13.87 361 LYS A CA 1
ATOM 1880 C C . LYS A 1 239 ? 23.765 71.271 0.339 1.00 15.11 361 LYS A C 1
ATOM 1881 O O . LYS A 1 239 ? 23.241 70.795 -0.671 1.00 16.13 361 LYS A O 1
ATOM 1887 N N . LEU A 1 240 ? 24.995 71.771 0.341 1.00 17.14 362 LEU A N 1
ATOM 1888 C CA . LEU A 1 240 ? 25.819 71.736 -0.867 1.00 17.06 362 LEU A CA 1
ATOM 1889 C C . LEU A 1 240 ? 26.173 70.300 -1.229 1.00 16.49 362 LEU A C 1
ATOM 1890 O O . LEU A 1 240 ? 26.130 69.925 -2.391 1.00 18.11 362 LEU A O 1
ATOM 1895 N N . SER A 1 241 ? 26.536 69.501 -0.229 1.00 15.95 363 SER A N 1
ATOM 1896 C CA . SER A 1 241 ? 26.846 68.095 -0.460 1.00 13.61 363 SER A CA 1
ATOM 1897 C C . SER A 1 241 ? 25.634 67.323 -0.982 1.00 16.96 363 SER A C 1
ATOM 1898 O O . SER A 1 241 ? 25.784 66.445 -1.847 1.00 14.75 363 SER A O 1
ATOM 1901 N N . LEU A 1 242 ? 24.441 67.648 -0.480 1.00 11.71 364 LEU A N 1
ATOM 1902 C CA . LEU A 1 242 ? 23.228 67.056 -1.030 1.00 10.79 364 LEU A CA 1
ATOM 1903 C C . LEU A 1 242 ? 23.062 67.403 -2.520 1.00 14.29 364 LEU A C 1
ATOM 1904 O O . LEU A 1 242 ? 22.924 66.500 -3.362 1.00 10.56 364 LEU A O 1
ATOM 1909 N N . SER A 1 243 ? 23.082 68.695 -2.844 1.00 9.31 365 SER A N 1
ATOM 1910 C CA . SER A 1 243 ? 22.960 69.126 -4.227 1.00 12.26 365 SER A CA 1
ATOM 1911 C C . SER A 1 243 ? 24.029 68.485 -5.098 1.00 12.54 365 SER A C 1
ATOM 191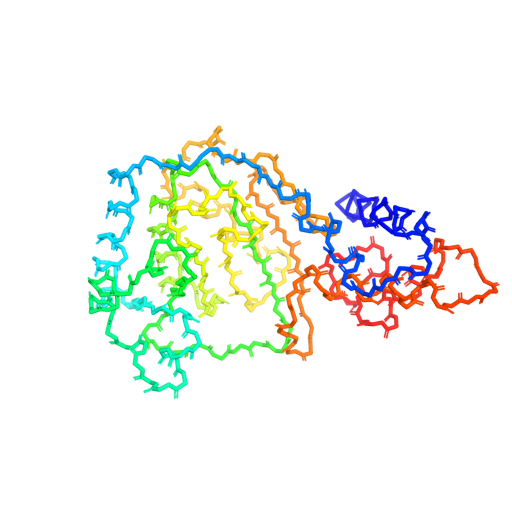2 O O . SER A 1 243 ? 23.707 67.943 -6.151 1.00 9.99 365 SER A O 1
ATOM 1915 N N . ALA A 1 244 ? 25.288 68.542 -4.658 1.00 8.86 366 ALA A N 1
ATOM 1916 C CA . ALA A 1 244 ? 26.407 68.057 -5.473 1.00 12.23 366 ALA A CA 1
ATOM 1917 C C . ALA A 1 244 ? 26.321 66.546 -5.715 1.00 14.05 366 ALA A C 1
ATOM 1918 O O . ALA A 1 244 ? 26.909 66.010 -6.671 1.00 12.72 366 ALA A O 1
ATOM 1920 N N . ASN A 1 245 ? 25.597 65.860 -4.836 1.00 14.18 367 ASN A N 1
ATOM 1921 C CA . ASN A 1 245 ? 25.439 64.406 -4.933 1.00 14.94 367 ASN A CA 1
ATOM 1922 C C . ASN A 1 245 ? 24.137 64.011 -5.594 1.00 12.20 367 ASN A C 1
ATOM 1923 O O . ASN A 1 245 ? 23.869 62.832 -5.779 1.00 11.83 367 ASN A O 1
ATOM 1928 N N . GLY A 1 246 ? 23.334 65.007 -5.949 1.00 9.76 368 GLY A N 1
ATOM 1929 C CA . GLY A 1 246 ? 22.158 64.768 -6.757 1.00 12.24 368 GLY A CA 1
ATOM 1930 C C . GLY A 1 246 ? 20.854 64.760 -5.984 1.00 12.00 368 GLY A C 1
ATOM 1931 O O . GLY A 1 246 ? 19.795 64.456 -6.546 1.00 12.24 368 GLY A O 1
ATOM 1932 N N . TYR A 1 247 ? 20.915 65.099 -4.701 1.00 10.09 369 TYR A N 1
ATOM 1933 C CA . TYR A 1 247 ? 19.703 65.124 -3.890 1.00 11.81 369 TYR A CA 1
ATOM 1934 C C . TYR A 1 247 ? 19.180 66.541 -3.687 1.00 11.89 369 TYR A C 1
ATOM 1935 O O . TYR A 1 247 ? 19.859 67.523 -3.998 1.00 12.41 369 TYR A O 1
ATOM 1944 N N . ASP A 1 248 ? 17.964 66.635 -3.171 1.00 16.15 370 ASP A N 1
ATOM 1945 C CA . ASP A 1 248 ? 17.329 67.923 -2.932 1.00 18.71 370 ASP A CA 1
ATOM 1946 C C . ASP A 1 248 ? 17.881 68.497 -1.616 1.00 12.73 370 ASP A C 1
ATOM 1947 O O . ASP A 1 248 ? 17.802 67.856 -0.567 1.00 16.09 370 ASP A O 1
ATOM 1952 N N . PRO A 1 249 ? 18.475 69.697 -1.672 1.00 9.72 371 PRO A N 1
ATOM 1953 C CA . PRO A 1 249 ? 19.178 70.221 -0.488 1.00 15.02 371 PRO A CA 1
ATOM 1954 C C . PRO A 1 249 ? 18.234 70.593 0.655 1.00 17.70 371 PRO A C 1
ATOM 1955 O O . PRO A 1 249 ? 18.692 70.787 1.802 1.00 13.95 371 PRO A O 1
ATOM 1959 N N . ASP A 1 250 ? 16.939 70.700 0.354 1.00 17.56 372 ASP A N 1
ATOM 1960 C CA . ASP A 1 250 ? 15.961 70.995 1.405 1.00 19.51 372 ASP A CA 1
ATOM 1961 C C . ASP A 1 250 ? 15.203 69.754 1.866 1.00 19.32 372 ASP A C 1
ATOM 1962 O O . ASP A 1 250 ? 14.614 69.736 2.947 1.00 13.32 372 ASP A O 1
ATOM 1967 N N . ASN A 1 251 ? 15.242 68.703 1.056 1.00 14.63 373 ASN A N 1
ATOM 1968 C CA . ASN A 1 251 ? 14.622 67.440 1.448 1.00 15.41 373 ASN A CA 1
ATOM 1969 C C . ASN A 1 251 ? 15.517 66.270 1.028 1.00 14.96 373 ASN A C 1
ATOM 1970 O O . ASN A 1 251 ? 15.410 65.772 -0.103 1.00 11.80 373 ASN A O 1
ATOM 1975 N N . PRO A 1 252 ? 16.394 65.823 1.944 1.00 12.18 374 PRO A N 1
ATOM 1976 C CA . PRO A 1 252 ? 17.389 64.777 1.673 1.00 10.23 374 PRO A CA 1
ATOM 1977 C C . PRO A 1 252 ? 16.740 63.459 1.256 1.00 10.63 374 PRO A C 1
ATOM 1978 O O . PRO A 1 252 ? 17.424 62.563 0.763 1.00 9.76 374 PRO A O 1
ATOM 1982 N N . ALA A 1 253 ? 15.435 63.331 1.441 1.00 8.98 375 ALA A N 1
ATOM 1983 C CA . ALA A 1 253 ? 14.750 62.130 0.963 1.00 10.38 375 ALA A CA 1
ATOM 1984 C C . ALA A 1 253 ? 14.599 62.124 -0.564 1.00 11.33 375 ALA A C 1
ATOM 1985 O O . ALA A 1 253 ? 14.403 61.062 -1.163 1.00 10.22 375 ALA A O 1
ATOM 1987 N N . LEU A 1 254 ? 14.686 63.296 -1.196 1.00 8.36 376 LEU A N 1
ATOM 1988 C CA . LEU A 1 254 ? 14.343 63.400 -2.627 1.00 10.84 376 LEU A CA 1
ATOM 1989 C C . LEU A 1 254 ? 15.529 63.658 -3.568 1.00 11.67 376 LEU A C 1
ATOM 1990 O O . LEU A 1 254 ? 16.566 64.190 -3.150 1.00 9.19 376 LEU A O 1
ATOM 1995 N N . ARG A 1 255 ? 15.359 63.279 -4.836 1.00 18.54 377 ARG A N 1
ATOM 1996 C CA . ARG A 1 255 ? 16.261 63.690 -5.916 1.00 21.46 377 ARG A CA 1
ATOM 1997 C C . ARG A 1 255 ? 16.232 65.191 -6.024 1.00 20.52 377 ARG A C 1
ATOM 1998 O O . ARG A 1 255 ? 15.189 65.805 -5.781 1.00 17.43 377 ARG A O 1
ATOM 2006 N N . ASN A 1 256 ? 17.345 65.774 -6.459 1.00 20.59 378 ASN A N 1
ATOM 2007 C CA . ASN A 1 256 ? 17.370 67.192 -6.799 1.00 25.10 378 ASN A CA 1
ATOM 2008 C C . ASN A 1 256 ? 16.474 67.523 -7.995 1.00 27.25 378 ASN A C 1
ATOM 2009 O O . ASN A 1 256 ? 16.490 66.818 -9.003 1.00 24.49 378 ASN A O 1
ATOM 2014 N N . THR A 1 257 ? 15.703 68.601 -7.855 1.00 37.85 379 THR A N 1
ATOM 2015 C CA . THR A 1 257 ? 14.812 69.130 -8.898 1.00 44.58 379 THR A CA 1
ATOM 2016 C C . THR A 1 257 ? 13.784 68.125 -9.393 1.00 46.21 379 THR A C 1
ATOM 2017 O O . THR A 1 257 ? 12.666 68.095 -8.879 1.00 43.93 379 THR A O 1
#

Secondary structure (DSSP, 8-state):
-HHHHHHHHHHHHHHHHHHTSSS--HHHHHHHHHHTS--PPPPPHHHHHHHHHHHHHHTTSTTEEEEE--HHHHHTT-TT-HHHHHHH-TTTTTSEEEEEESS--PPPSSEEEEEE-B-GGGHHHHHHHHHHHHHH-TTEEEEEEE-TTTTTSSTTSEEEEESS-HHHHHHHHHHHHHHH---GGGB-----TT-EEEETTEEEEEE-TT--S-HHHHHHHHHHHHHH--SS-HHHHHHHHHHHHTB-SS-TTSB--

B-factor: mean 24.06, std 11.37, range [5.28, 80.93]

Foldseek 3Di:
DVLLQVQVVLLVVLLVVQLPDDPDDLVNSLVSLFVQAFAAQFDDPVLLVVLLVLLVVLAPPLQKHKFFPPPVCVVVVNRRDSVVCCVDPPCQQFGKMKMAGNDAADADQKKKKKAFAFRLSCLSLLVVLQNVLNSPDSQWRIKMAGGRNCRRSGLHRIMTIGNDDPVVLLVSVVVSVVPSPDDPVRAAQDERRLWGDSDRRITMAMDHRNDDPDDSSLSSVLSVQLSVDDDDDSLVSSLVSQVVSQAHSSRSRGGHD